Protein AF-A0A7C4WJS6-F1 (afdb_monomer_lite)

Structure (mmCIF, N/CA/C/O backbone):
data_AF-A0A7C4WJS6-F1
#
_entry.id   AF-A0A7C4WJS6-F1
#
loop_
_atom_site.group_PDB
_atom_site.id
_atom_site.type_symbol
_atom_site.label_atom_id
_atom_site.label_alt_id
_atom_site.label_comp_id
_atom_site.label_asym_id
_atom_site.label_entity_id
_atom_site.label_seq_id
_atom_site.pdbx_PDB_ins_code
_atom_site.Cartn_x
_atom_site.Cartn_y
_atom_site.Cartn_z
_atom_site.occupancy
_atom_site.B_iso_or_equiv
_atom_site.auth_seq_id
_atom_site.auth_comp_id
_atom_site.auth_asym_id
_atom_site.auth_atom_id
_atom_site.pdbx_PDB_model_num
ATOM 1 N N . VAL A 1 1 ? -18.032 1.430 20.547 1.00 87.44 1 VAL A N 1
ATOM 2 C CA . VAL A 1 1 ? -16.840 1.413 19.669 1.00 87.44 1 VAL A CA 1
ATOM 3 C C . VAL A 1 1 ? -17.059 0.583 18.407 1.00 87.44 1 VAL A C 1
ATOM 5 O O . VAL A 1 1 ? -17.457 1.187 17.430 1.00 87.44 1 VAL A O 1
ATOM 8 N N . ALA A 1 2 ? -16.907 -0.753 18.384 1.00 88.06 2 ALA A N 1
ATOM 9 C CA . ALA A 1 2 ? -16.969 -1.526 17.122 1.00 88.06 2 ALA A CA 1
ATOM 10 C C . ALA A 1 2 ? -18.239 -1.273 16.280 1.00 88.06 2 ALA A C 1
ATOM 12 O O . ALA A 1 2 ? -18.146 -0.997 15.092 1.00 88.06 2 ALA A O 1
ATOM 13 N N . ARG A 1 3 ? -19.414 -1.249 16.923 1.00 88.75 3 ARG A N 1
ATOM 14 C CA . ARG A 1 3 ? -20.699 -0.930 16.273 1.00 88.75 3 ARG A CA 1
ATOM 15 C C . ARG A 1 3 ? -20.796 0.503 15.735 1.00 88.75 3 ARG A C 1
ATOM 17 O O . ARG A 1 3 ? -21.490 0.743 14.764 1.00 88.75 3 ARG A O 1
ATOM 24 N N . GLU A 1 4 ? -20.157 1.455 16.402 1.00 85.88 4 GLU A N 1
ATOM 25 C CA . GLU A 1 4 ? -20.188 2.876 16.030 1.00 85.88 4 GLU A CA 1
ATOM 26 C C . GLU A 1 4 ? -19.272 3.165 14.837 1.00 85.88 4 GLU A C 1
ATOM 28 O O . GLU A 1 4 ? -19.558 4.038 14.028 1.00 85.88 4 GLU A O 1
ATOM 33 N N . LEU A 1 5 ? -18.192 2.391 14.722 1.00 87.25 5 LEU A N 1
ATOM 34 C CA . LEU A 1 5 ? -17.216 2.474 13.641 1.00 87.25 5 LEU A CA 1
ATOM 35 C C . LEU A 1 5 ? -17.515 1.515 12.479 1.00 87.25 5 LEU A C 1
ATOM 37 O O . LEU A 1 5 ? -16.690 1.413 11.578 1.00 87.25 5 LEU A O 1
ATOM 41 N N . ASP A 1 6 ? -18.661 0.824 12.506 1.00 88.81 6 ASP A N 1
ATOM 42 C CA . ASP A 1 6 ? -19.084 -0.134 11.471 1.00 88.81 6 ASP A CA 1
ATOM 43 C C . ASP A 1 6 ? -18.027 -1.228 11.202 1.00 88.81 6 ASP A C 1
ATOM 45 O O . ASP A 1 6 ? -17.708 -1.554 10.064 1.00 88.81 6 ASP A O 1
ATOM 49 N N . ILE A 1 7 ? -17.421 -1.763 12.271 1.00 90.94 7 ILE A N 1
ATOM 50 C CA . ILE A 1 7 ? -16.401 -2.817 12.179 1.00 90.94 7 ILE A CA 1
ATOM 51 C C . ILE A 1 7 ? -17.085 -4.185 12.094 1.00 90.94 7 ILE A C 1
ATOM 53 O O . ILE A 1 7 ? -17.760 -4.590 13.044 1.00 90.94 7 ILE A O 1
ATOM 57 N N . ASP A 1 8 ? -16.841 -4.915 11.000 1.00 88.12 8 ASP A N 1
ATOM 58 C CA . ASP A 1 8 ? -17.459 -6.220 10.717 1.00 88.12 8 ASP A CA 1
ATOM 59 C C . ASP A 1 8 ? -17.150 -7.282 11.782 1.00 88.12 8 ASP A C 1
ATOM 61 O O . ASP A 1 8 ? -18.037 -7.993 12.249 1.00 88.12 8 ASP A O 1
ATOM 65 N N . ASN A 1 9 ? -15.878 -7.391 12.179 1.00 88.56 9 ASN A N 1
ATOM 66 C CA . ASN A 1 9 ? -15.390 -8.418 13.096 1.00 88.56 9 ASN A CA 1
ATOM 67 C C . ASN A 1 9 ? -14.512 -7.795 14.182 1.00 88.56 9 ASN A C 1
ATOM 69 O O . ASN A 1 9 ? -13.607 -7.015 13.887 1.00 88.56 9 ASN A O 1
ATOM 73 N N . TYR A 1 10 ? -14.741 -8.168 15.442 1.00 92.81 10 TYR A N 1
ATOM 74 C CA . TYR A 1 10 ? -13.916 -7.725 16.563 1.00 92.81 10 TYR A CA 1
ATOM 75 C C . TYR A 1 10 ? -13.630 -8.869 17.535 1.00 92.81 10 TYR A C 1
ATOM 77 O O . TYR A 1 10 ? -14.469 -9.735 17.774 1.00 92.81 10 TYR A O 1
ATOM 85 N N . PHE A 1 11 ? -12.451 -8.821 18.150 1.00 90.25 11 PHE A N 1
ATOM 86 C CA . PHE A 1 11 ? -12.050 -9.705 19.239 1.00 90.25 11 PHE A CA 1
ATOM 87 C C . PHE A 1 11 ? -11.832 -8.849 20.488 1.00 90.25 11 PHE A C 1
ATOM 89 O O . PHE A 1 11 ? -11.222 -7.783 20.415 1.00 90.25 11 PHE A O 1
ATOM 96 N N . ALA A 1 12 ? -12.357 -9.279 21.634 1.00 91.00 12 ALA A N 1
ATOM 97 C CA . ALA A 1 12 ? -12.275 -8.533 22.889 1.00 91.00 12 ALA A CA 1
ATOM 98 C C . ALA A 1 12 ? -11.647 -9.387 23.994 1.00 91.00 12 ALA A C 1
ATOM 100 O O . ALA A 1 12 ? -11.770 -10.609 23.979 1.00 91.00 12 ALA A O 1
ATOM 101 N N . ARG A 1 13 ? -11.014 -8.725 24.974 1.00 87.50 13 ARG A N 1
ATOM 102 C CA . ARG A 1 13 ? -10.334 -9.362 26.123 1.00 87.50 13 ARG A CA 1
ATOM 103 C C . ARG A 1 13 ? -9.235 -10.357 25.721 1.00 87.50 13 ARG A C 1
ATOM 105 O O . ARG A 1 13 ? -9.017 -11.353 26.401 1.00 87.50 13 ARG A O 1
ATOM 112 N N . THR A 1 14 ? -8.542 -10.077 24.622 1.00 89.50 14 THR A N 1
ATOM 113 C CA . THR A 1 14 ? -7.436 -10.902 24.126 1.00 89.50 14 THR A CA 1
ATOM 114 C C . THR A 1 14 ? -6.126 -10.557 24.828 1.00 89.50 14 THR A C 1
ATOM 116 O O . THR A 1 14 ? -5.785 -9.379 24.956 1.00 89.50 14 THR A O 1
ATOM 119 N N . LEU A 1 15 ? -5.360 -11.577 25.198 1.00 87.50 15 LEU A N 1
ATOM 120 C CA . LEU A 1 15 ? -3.974 -11.452 25.654 1.00 87.50 15 LEU A CA 1
ATOM 121 C C . LEU A 1 15 ? -3.044 -11.062 24.485 1.00 87.50 15 LEU A C 1
ATOM 123 O O . LEU A 1 15 ? -3.366 -11.368 23.333 1.00 87.50 15 LEU A O 1
ATOM 127 N N . PRO A 1 16 ? -1.867 -10.456 24.738 1.00 82.06 16 PRO A N 1
ATOM 128 C CA . PRO A 1 16 ? -0.905 -10.121 23.681 1.00 82.06 16 PRO A CA 1
ATOM 129 C C . PRO A 1 16 ? -0.527 -11.310 22.781 1.00 82.06 16 PRO A C 1
ATOM 131 O O . PRO A 1 16 ? -0.516 -11.184 21.559 1.00 82.06 16 PRO A O 1
ATOM 134 N N . SER A 1 17 ? -0.311 -12.495 23.364 1.00 82.75 17 SER A N 1
ATOM 135 C CA . SER A 1 17 ? -0.014 -13.730 22.620 1.00 82.75 17 SER A CA 1
ATOM 136 C C . SER A 1 17 ? -1.158 -14.168 21.699 1.00 82.75 17 SER A C 1
ATOM 138 O O . SER A 1 17 ? -0.919 -14.669 20.603 1.00 82.75 17 SER A O 1
ATOM 140 N N . GLN A 1 18 ? -2.406 -13.932 22.109 1.00 90.50 18 GLN A N 1
ATOM 141 C CA . GLN A 1 18 ? -3.586 -14.265 21.312 1.00 90.50 18 GLN A CA 1
ATOM 142 C C . GLN A 1 18 ? -3.752 -13.325 20.113 1.00 90.50 18 GLN A C 1
ATOM 144 O O . GLN A 1 18 ? -4.250 -13.760 19.079 1.00 90.50 18 GLN A O 1
ATOM 149 N N . LYS A 1 19 ? -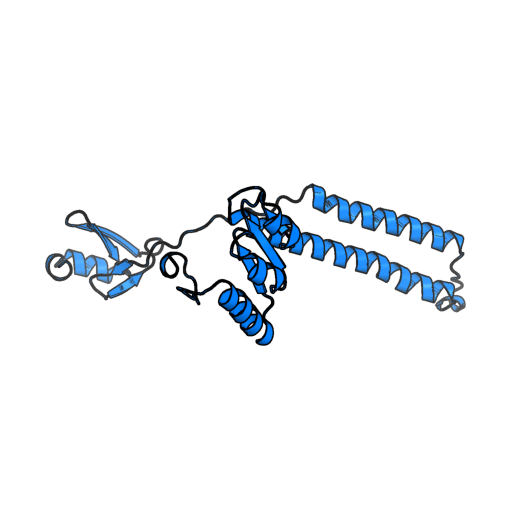3.306 -12.063 20.208 1.00 92.06 19 LYS A N 1
ATOM 150 C CA . LYS A 1 19 ? -3.353 -11.119 19.076 1.00 92.06 19 LYS A CA 1
ATOM 151 C C . LYS A 1 19 ? -2.520 -11.619 17.893 1.00 92.06 19 LYS A C 1
ATOM 153 O O . LYS A 1 19 ? -2.995 -11.598 16.761 1.00 92.06 19 LYS A O 1
ATOM 158 N N . ALA A 1 20 ? -1.310 -12.114 18.158 1.00 92.06 20 ALA A N 1
ATOM 159 C CA . ALA A 1 20 ? -0.452 -12.694 17.126 1.00 92.06 20 ALA A CA 1
ATOM 160 C C . ALA A 1 20 ? -1.086 -13.943 16.488 1.00 92.06 20 ALA A C 1
ATOM 162 O O . ALA A 1 20 ? -1.052 -14.096 15.269 1.00 92.06 20 ALA A O 1
ATOM 163 N N . GLU A 1 21 ? -1.723 -14.802 17.287 1.00 94.00 21 GLU A N 1
ATOM 164 C CA . GLU A 1 21 ? -2.390 -16.001 16.771 1.00 94.00 21 GLU A CA 1
ATOM 165 C C . GLU A 1 21 ? -3.592 -15.664 15.875 1.00 94.00 21 GLU A C 1
ATOM 167 O O . GLU A 1 21 ? -3.737 -16.234 14.797 1.00 94.00 21 GLU A O 1
ATOM 172 N N . ILE A 1 22 ? -4.399 -14.664 16.248 1.00 93.19 22 ILE A N 1
ATOM 173 C CA . ILE A 1 22 ? -5.490 -14.157 15.397 1.00 93.19 22 ILE A CA 1
ATOM 174 C C . ILE A 1 22 ? -4.944 -13.706 14.038 1.00 93.19 22 ILE A C 1
ATOM 176 O O . ILE A 1 22 ? -5.509 -14.046 12.999 1.00 93.19 22 ILE A O 1
ATOM 180 N N . ILE A 1 23 ? -3.820 -12.985 14.025 1.00 94.69 23 ILE A N 1
ATOM 181 C CA . ILE A 1 23 ? -3.178 -12.550 12.780 1.00 94.69 23 ILE A CA 1
ATOM 182 C C . ILE A 1 23 ? -2.726 -13.755 11.949 1.00 94.69 23 ILE A C 1
ATOM 184 O O . ILE A 1 23 ? -2.969 -13.768 10.744 1.00 94.69 23 ILE A O 1
ATOM 188 N N . ARG A 1 24 ? -2.133 -14.791 12.559 1.00 94.56 24 ARG A N 1
ATOM 189 C CA . ARG A 1 24 ? -1.750 -16.019 11.835 1.00 94.56 24 ARG A CA 1
ATOM 190 C C . ARG A 1 24 ? -2.944 -16.702 11.190 1.00 94.56 24 ARG A C 1
ATOM 192 O O . ARG A 1 24 ? -2.855 -17.074 10.025 1.00 94.56 24 ARG A O 1
ATOM 199 N N . VAL A 1 25 ? -4.060 -16.824 11.905 1.00 94.31 25 VAL A N 1
ATOM 200 C CA . VAL A 1 25 ? -5.292 -17.422 11.370 1.00 94.31 25 VAL A CA 1
ATOM 201 C C . VAL A 1 25 ? -5.841 -16.596 10.201 1.00 94.31 25 VAL A C 1
ATOM 203 O O . VAL A 1 25 ? -6.187 -17.151 9.154 1.00 94.31 25 VAL A O 1
ATOM 206 N N . LEU A 1 26 ? -5.866 -15.264 10.332 1.00 94.12 26 LEU A N 1
ATOM 207 C CA . LEU A 1 26 ? -6.313 -14.369 9.260 1.00 94.12 26 LEU A CA 1
ATOM 208 C C . LEU A 1 26 ? -5.422 -14.477 8.015 1.00 94.12 26 LEU A C 1
ATOM 210 O O . LEU A 1 26 ? -5.949 -14.569 6.904 1.00 94.12 26 LEU A O 1
ATOM 214 N N . ARG A 1 27 ? -4.096 -14.533 8.195 1.00 94.94 27 ARG A N 1
ATOM 215 C CA . ARG A 1 27 ? -3.121 -14.738 7.109 1.00 94.94 27 ARG A CA 1
ATOM 216 C C . ARG A 1 27 ? -3.249 -16.123 6.474 1.00 94.94 27 ARG A C 1
ATOM 218 O O . ARG A 1 27 ? -3.245 -16.238 5.252 1.00 94.94 27 ARG A O 1
ATOM 225 N N . GLY A 1 28 ? -3.425 -17.165 7.288 1.00 94.44 28 GLY A N 1
ATOM 226 C CA . GLY A 1 28 ? -3.627 -18.548 6.840 1.00 94.44 28 GLY A CA 1
ATOM 227 C C . GLY A 1 28 ? -4.892 -18.735 6.001 1.00 94.44 28 GLY A C 1
ATOM 228 O O . GLY A 1 28 ? -4.944 -19.614 5.147 1.00 94.44 28 GLY A O 1
ATOM 229 N N . SER A 1 29 ? -5.873 -17.847 6.168 1.00 93.56 29 SER A N 1
ATOM 230 C CA . SER A 1 29 ? -7.086 -17.789 5.342 1.00 93.56 29 SER A CA 1
ATOM 231 C C . SER A 1 29 ? -6.878 -17.077 3.992 1.00 93.56 29 SER A C 1
ATOM 233 O O . SER A 1 29 ? -7.845 -16.788 3.293 1.00 93.56 29 SER A O 1
ATOM 235 N N . GLY A 1 30 ? -5.631 -16.758 3.622 1.00 93.56 30 GLY A N 1
ATOM 236 C CA . GLY A 1 30 ? -5.271 -16.105 2.359 1.00 93.56 30 GLY A CA 1
ATOM 237 C C . GLY A 1 30 ? -5.336 -14.575 2.380 1.00 93.56 30 GLY A C 1
ATOM 238 O O . GLY A 1 30 ? -5.072 -13.941 1.357 1.00 93.56 30 GLY A O 1
ATOM 239 N N . ASN A 1 31 ? -5.658 -13.958 3.521 1.00 93.62 31 ASN A N 1
ATOM 240 C CA . ASN A 1 31 ? -5.709 -12.502 3.629 1.00 93.62 31 ASN A CA 1
ATOM 241 C C . ASN A 1 31 ? -4.305 -11.902 3.758 1.00 93.62 31 ASN A C 1
ATOM 243 O O . ASN A 1 31 ? -3.427 -12.468 4.407 1.00 93.62 31 ASN A O 1
ATOM 247 N N . LYS A 1 32 ? -4.121 -10.702 3.200 1.00 94.56 32 LYS A N 1
ATOM 248 C CA . LYS A 1 32 ? -2.992 -9.830 3.541 1.00 94.56 32 LYS A CA 1
ATOM 249 C C . LYS A 1 32 ? -3.385 -8.962 4.725 1.00 94.56 32 LYS A C 1
ATOM 251 O O . LYS A 1 32 ? -4.354 -8.210 4.635 1.00 94.56 32 LYS A O 1
ATOM 256 N N . VAL A 1 33 ? -2.659 -9.089 5.830 1.00 96.38 33 VAL A N 1
ATOM 257 C CA . VAL A 1 33 ? -3.039 -8.495 7.114 1.00 96.38 33 VAL A CA 1
ATOM 258 C C . VAL A 1 33 ? -2.077 -7.374 7.476 1.00 96.38 33 VAL A C 1
ATOM 260 O O . VAL A 1 33 ? -0.882 -7.606 7.645 1.00 96.38 33 VAL A O 1
ATOM 263 N N . ALA A 1 34 ? -2.617 -6.168 7.640 1.00 95.62 34 ALA A N 1
ATOM 264 C CA . ALA A 1 34 ? -1.915 -5.058 8.269 1.00 95.62 34 ALA A CA 1
ATOM 265 C C . ALA A 1 34 ? -2.368 -4.934 9.731 1.00 95.62 34 ALA A C 1
ATOM 267 O O . ALA A 1 34 ? -3.572 -4.902 9.996 1.00 95.62 34 ALA A O 1
ATOM 268 N N . MET A 1 35 ? -1.419 -4.863 10.664 1.00 94.88 35 MET A N 1
ATOM 269 C CA . MET A 1 35 ? -1.690 -4.643 12.088 1.00 94.88 35 MET A CA 1
ATOM 270 C C . MET A 1 35 ? -1.322 -3.212 12.455 1.00 94.88 35 MET A C 1
ATOM 272 O O . MET A 1 35 ? -0.247 -2.742 12.097 1.00 94.88 35 MET A O 1
ATOM 276 N N . VAL A 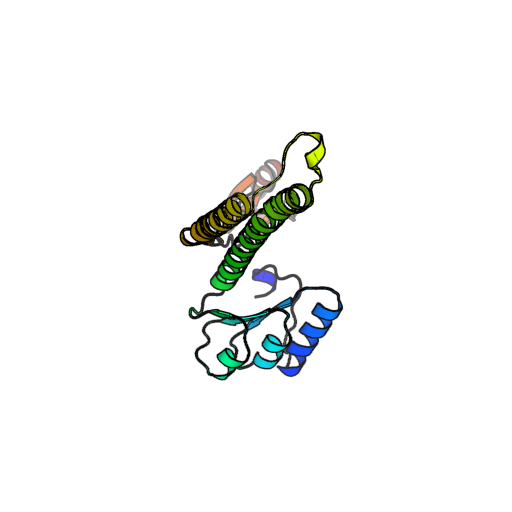1 36 ? -2.201 -2.536 13.190 1.00 93.81 36 VAL A N 1
ATOM 277 C CA . VAL A 1 36 ? -1.971 -1.178 13.686 1.00 93.81 36 VAL A CA 1
ATOM 278 C C . VAL A 1 36 ? -2.025 -1.202 15.209 1.00 93.81 36 VAL A C 1
ATOM 280 O O . VAL A 1 36 ? -3.014 -1.676 15.766 1.00 93.81 36 VAL A O 1
ATOM 283 N N . GLY A 1 37 ? -0.985 -0.708 15.879 1.00 91.44 37 GLY A N 1
ATOM 284 C CA . GLY A 1 37 ? -0.882 -0.749 17.341 1.00 91.44 37 GLY A CA 1
ATOM 285 C C . GLY A 1 37 ? 0.011 0.344 17.923 1.00 91.44 37 GLY A C 1
ATOM 286 O O . GLY A 1 37 ? 0.561 1.167 17.195 1.00 91.44 37 GLY A O 1
ATOM 287 N N . ASP A 1 38 ? 0.157 0.349 19.246 1.00 84.88 38 ASP A N 1
ATOM 288 C CA . ASP A 1 38 ? 1.013 1.304 19.974 1.00 84.88 38 ASP A CA 1
ATOM 289 C C . ASP A 1 38 ? 2.505 0.916 19.969 1.00 84.88 38 ASP A C 1
ATOM 291 O O . ASP A 1 38 ? 3.370 1.722 20.307 1.00 84.88 38 ASP A O 1
ATOM 295 N N . GLY A 1 39 ? 2.812 -0.324 19.573 1.00 78.19 39 GLY A N 1
ATOM 296 C CA . GLY A 1 39 ? 4.170 -0.858 19.486 1.00 78.19 39 GLY A CA 1
ATOM 297 C C . GLY A 1 39 ? 4.793 -1.307 20.808 1.00 78.19 39 GLY A C 1
ATOM 298 O O . GLY A 1 39 ? 5.880 -1.872 20.785 1.00 78.19 39 GLY A O 1
ATOM 299 N N . VAL A 1 40 ? 4.111 -1.134 21.945 1.00 78.50 40 VAL A N 1
ATOM 300 C CA . VAL A 1 40 ? 4.590 -1.612 23.256 1.00 78.50 40 VAL A CA 1
ATOM 301 C C . VAL A 1 40 ? 3.928 -2.940 23.600 1.00 78.50 40 VAL A C 1
ATOM 303 O O . VAL A 1 40 ? 4.602 -3.945 23.810 1.00 78.50 40 VAL A O 1
ATOM 306 N N . ASN A 1 41 ? 2.594 -2.968 23.607 1.00 80.81 41 ASN A N 1
ATOM 307 C CA . ASN A 1 41 ? 1.824 -4.165 23.967 1.00 80.81 41 ASN A CA 1
ATOM 308 C C . ASN A 1 41 ? 1.519 -5.048 22.752 1.00 80.81 41 ASN A C 1
ATOM 310 O O . ASN A 1 41 ? 1.168 -6.222 22.890 1.00 80.81 41 ASN A O 1
ATOM 314 N N . ASP A 1 42 ? 1.641 -4.462 21.562 1.00 89.44 42 ASP A N 1
ATOM 315 C CA . ASP A 1 42 ? 1.266 -5.071 20.291 1.00 89.44 42 ASP A CA 1
ATOM 316 C C . ASP A 1 42 ? 2.466 -5.580 19.489 1.00 89.44 42 ASP A C 1
ATOM 318 O O . ASP A 1 42 ? 2.276 -6.082 18.386 1.00 89.44 42 ASP A O 1
ATOM 322 N N . ALA A 1 43 ? 3.684 -5.508 20.033 1.00 89.00 43 ALA A N 1
ATOM 323 C CA . ALA A 1 43 ? 4.915 -5.902 19.348 1.00 89.00 43 ALA A CA 1
ATOM 324 C C . ALA A 1 43 ? 4.837 -7.313 18.708 1.00 89.00 43 ALA A C 1
ATOM 326 O O . ALA A 1 43 ? 4.997 -7.415 17.490 1.00 89.00 43 ALA A O 1
ATOM 327 N N . PRO A 1 44 ? 4.460 -8.398 19.423 1.00 89.88 44 PRO A N 1
ATOM 328 C CA . PRO A 1 44 ? 4.334 -9.717 18.792 1.00 89.88 44 PRO A CA 1
ATOM 329 C C . PRO A 1 44 ? 3.313 -9.757 17.646 1.00 89.88 44 PRO A C 1
ATOM 331 O O . PRO A 1 44 ? 3.486 -10.493 16.676 1.00 89.88 44 PRO A O 1
ATOM 334 N N . ALA A 1 45 ? 2.238 -8.973 17.751 1.00 93.12 45 ALA A N 1
ATOM 335 C CA . ALA A 1 45 ? 1.203 -8.888 16.731 1.00 93.12 45 ALA A CA 1
ATOM 336 C C . ALA A 1 45 ? 1.686 -8.095 15.503 1.00 93.12 45 ALA A C 1
ATOM 338 O O . ALA A 1 45 ? 1.458 -8.529 14.377 1.00 93.12 45 ALA A O 1
ATOM 339 N N . LEU A 1 46 ? 2.404 -6.987 15.715 1.00 93.44 46 LEU A N 1
ATOM 340 C CA . LEU A 1 46 ? 3.015 -6.176 14.660 1.00 93.44 46 LEU A CA 1
ATOM 341 C C . LEU A 1 46 ? 4.010 -6.994 13.833 1.00 93.44 46 LEU A C 1
ATOM 343 O O . LEU A 1 46 ? 3.869 -7.035 12.617 1.00 93.44 46 LEU A O 1
ATOM 347 N N . ALA A 1 47 ? 4.911 -7.733 14.487 1.00 91.69 47 ALA A N 1
ATOM 348 C CA . ALA A 1 47 ? 5.888 -8.592 13.809 1.00 91.69 47 ALA A CA 1
ATOM 349 C C . ALA A 1 47 ? 5.258 -9.769 13.045 1.00 91.69 47 ALA A C 1
ATOM 351 O O . ALA A 1 47 ? 5.851 -10.315 12.119 1.00 91.69 47 ALA A O 1
ATOM 352 N N . THR A 1 48 ? 4.069 -10.216 13.461 1.00 93.75 48 THR A N 1
ATOM 353 C CA . THR A 1 48 ? 3.391 -11.364 12.838 1.00 93.75 48 THR A CA 1
ATOM 354 C C . THR A 1 48 ? 2.570 -10.962 11.608 1.00 93.75 48 THR A C 1
ATOM 356 O O . THR A 1 48 ? 2.234 -11.819 10.780 1.00 93.75 48 THR A O 1
ATOM 359 N N . ALA A 1 49 ? 2.216 -9.682 11.482 1.00 95.88 49 ALA A N 1
ATOM 360 C CA . ALA A 1 49 ? 1.457 -9.156 10.354 1.00 95.88 49 ALA A CA 1
ATOM 361 C C . ALA A 1 49 ? 2.262 -9.209 9.043 1.00 95.88 49 ALA A C 1
ATOM 363 O O . ALA A 1 49 ? 3.471 -9.413 9.048 1.00 95.88 49 ALA A O 1
ATOM 364 N N . ASP A 1 50 ? 1.591 -9.049 7.897 1.00 96.06 50 ASP A N 1
ATOM 365 C CA . ASP A 1 50 ? 2.306 -8.812 6.634 1.00 96.06 50 ASP A CA 1
ATOM 366 C C . ASP A 1 50 ? 2.889 -7.392 6.587 1.00 96.06 50 ASP A C 1
ATOM 368 O O . ASP A 1 50 ? 3.874 -7.167 5.890 1.00 96.06 50 ASP A O 1
ATOM 372 N N . VAL A 1 51 ? 2.251 -6.449 7.292 1.00 96.00 51 VAL A N 1
ATOM 373 C CA . VAL A 1 51 ? 2.757 -5.093 7.542 1.00 96.00 51 VAL A CA 1
ATOM 374 C C . VAL A 1 51 ? 2.349 -4.657 8.954 1.00 96.00 51 VAL A C 1
ATOM 376 O O . VAL A 1 51 ? 1.155 -4.537 9.248 1.00 96.00 51 VAL A O 1
ATOM 379 N N . GLY A 1 52 ? 3.323 -4.401 9.822 1.00 94.75 52 GLY A N 1
ATOM 380 C CA . GLY A 1 52 ? 3.137 -3.818 11.149 1.00 94.75 52 GLY A CA 1
ATOM 381 C C . GLY A 1 52 ? 3.257 -2.292 11.123 1.00 94.75 52 GLY A C 1
ATOM 382 O O . GLY A 1 52 ? 4.255 -1.747 10.658 1.00 94.75 52 GLY A O 1
ATOM 383 N N . ILE A 1 53 ? 2.251 -1.584 11.640 1.00 94.19 53 ILE A N 1
ATOM 384 C CA . ILE A 1 53 ? 2.206 -0.119 11.690 1.00 94.19 53 ILE A CA 1
ATOM 385 C C . ILE A 1 53 ? 2.055 0.344 13.142 1.00 94.19 53 ILE A C 1
ATOM 387 O O . ILE A 1 53 ? 1.032 0.098 13.781 1.00 94.19 53 ILE A O 1
ATOM 391 N N . ALA A 1 54 ? 3.047 1.058 13.662 1.00 92.75 54 ALA A N 1
ATOM 392 C CA . ALA A 1 54 ? 2.983 1.659 14.989 1.00 92.75 54 ALA A CA 1
ATOM 393 C C . ALA A 1 54 ? 2.461 3.107 14.915 1.00 92.75 54 ALA A C 1
ATOM 395 O O . ALA A 1 54 ? 2.901 3.876 14.059 1.00 92.75 54 ALA A O 1
ATOM 396 N N . ILE A 1 55 ? 1.536 3.498 15.801 1.00 89.81 55 ILE A N 1
ATOM 397 C CA . ILE A 1 55 ? 0.988 4.866 15.895 1.00 89.81 55 ILE A CA 1
ATOM 398 C C . ILE A 1 55 ? 1.491 5.569 17.148 1.00 89.81 55 ILE A C 1
ATOM 400 O O . ILE A 1 55 ? 1.392 5.028 18.245 1.00 89.81 55 ILE A O 1
ATOM 404 N N . GLY A 1 56 ? 1.952 6.816 16.991 1.00 82.00 56 GLY A N 1
ATOM 405 C CA . GLY A 1 56 ? 2.374 7.656 18.113 1.00 82.00 56 GLY A CA 1
ATOM 406 C C . GLY A 1 56 ? 3.534 7.046 18.900 1.00 82.00 56 GLY A C 1
ATOM 407 O O . GLY A 1 56 ? 3.709 7.354 20.077 1.00 82.00 56 GLY A O 1
ATOM 408 N N . ALA A 1 57 ? 4.288 6.151 18.263 1.00 69.81 57 ALA A N 1
ATOM 409 C CA . ALA A 1 57 ? 5.311 5.361 18.909 1.00 69.81 57 ALA A CA 1
ATOM 410 C C . ALA A 1 57 ? 6.642 6.121 18.943 1.00 69.81 57 ALA A C 1
ATOM 412 O O . ALA A 1 57 ? 7.177 6.515 17.908 1.00 69.81 57 ALA A O 1
ATOM 413 N N . GLY A 1 58 ? 7.159 6.315 20.156 1.00 65.25 58 GLY A N 1
ATOM 414 C CA . GLY A 1 58 ? 8.497 6.847 20.438 1.00 65.25 58 GLY A CA 1
ATOM 415 C C . GLY A 1 58 ? 9.303 5.940 21.369 1.00 65.25 58 GLY A C 1
ATOM 416 O O . GLY A 1 58 ? 10.267 6.393 21.974 1.00 65.25 58 GLY A O 1
ATOM 417 N N . THR A 1 59 ? 8.867 4.690 21.543 1.00 69.94 59 THR A N 1
ATOM 418 C CA . THR A 1 59 ? 9.539 3.679 22.363 1.00 69.94 59 THR A CA 1
ATOM 419 C C . THR A 1 59 ? 10.404 2.782 21.483 1.00 69.94 59 THR A C 1
ATOM 421 O O . THR A 1 59 ? 10.006 2.425 20.373 1.00 69.94 59 THR A O 1
ATOM 424 N N . ASP A 1 60 ? 11.570 2.378 21.990 1.00 75.81 60 ASP A N 1
ATOM 425 C CA . ASP A 1 60 ? 12.548 1.582 21.230 1.00 75.81 60 ASP A CA 1
ATOM 426 C C . ASP A 1 60 ? 11.960 0.254 20.720 1.00 75.81 60 ASP A C 1
ATOM 428 O O . ASP A 1 60 ? 12.215 -0.158 19.592 1.00 75.81 60 ASP A O 1
ATOM 432 N N . ILE A 1 61 ? 11.074 -0.361 21.511 1.00 77.25 61 ILE A N 1
ATOM 433 C CA . ILE A 1 61 ? 10.409 -1.632 21.178 1.00 77.25 61 ILE A CA 1
ATOM 434 C C . ILE A 1 61 ? 9.557 -1.503 19.907 1.00 77.25 61 ILE A C 1
ATOM 436 O O . ILE A 1 61 ? 9.570 -2.382 19.045 1.00 77.25 61 ILE A O 1
ATOM 440 N N . ALA A 1 62 ? 8.822 -0.400 19.765 1.00 75.62 62 ALA A N 1
ATOM 441 C CA . ALA A 1 62 ? 7.979 -0.171 18.600 1.00 75.62 62 ALA A CA 1
ATOM 442 C C . ALA A 1 62 ? 8.811 0.052 17.331 1.00 75.62 62 ALA A C 1
ATOM 444 O O . ALA A 1 62 ? 8.411 -0.384 16.253 1.00 75.62 62 ALA A O 1
ATOM 445 N N . ILE A 1 63 ? 9.965 0.712 17.479 1.00 81.56 63 ILE A N 1
ATOM 446 C CA . ILE A 1 63 ? 10.901 0.987 16.386 1.00 81.56 63 ILE A CA 1
ATOM 447 C C . ILE A 1 63 ? 11.529 -0.301 15.861 1.00 81.56 63 ILE A C 1
ATOM 449 O O . ILE A 1 63 ? 11.695 -0.452 14.655 1.00 81.56 63 ILE A O 1
ATOM 453 N N . GLU A 1 64 ? 11.849 -1.234 16.754 1.00 83.38 64 GLU A N 1
ATOM 454 C CA . GLU A 1 64 ? 12.444 -2.514 16.373 1.00 83.38 64 GLU A CA 1
ATOM 455 C C . GLU A 1 64 ? 11.423 -3.475 15.745 1.00 83.38 64 GLU A C 1
ATOM 457 O O . GLU A 1 64 ? 11.784 -4.319 14.928 1.00 83.38 64 GLU A O 1
ATOM 462 N N . THR A 1 65 ? 10.142 -3.347 16.108 1.00 85.19 65 THR A N 1
ATOM 463 C CA . THR A 1 65 ? 9.138 -4.369 15.781 1.00 85.19 65 THR A CA 1
ATOM 464 C C . THR A 1 65 ? 8.198 -4.007 14.625 1.00 85.19 65 THR A C 1
ATOM 466 O O . THR A 1 65 ? 7.634 -4.905 14.002 1.00 85.19 65 THR A O 1
ATOM 469 N N . ALA A 1 66 ? 7.968 -2.722 14.343 1.00 90.31 66 ALA A N 1
ATOM 470 C CA . ALA A 1 66 ? 7.042 -2.290 13.292 1.00 90.31 66 ALA A CA 1
ATOM 471 C C . ALA A 1 66 ? 7.763 -1.943 11.980 1.00 90.31 66 ALA A C 1
ATOM 473 O O . ALA A 1 66 ? 8.812 -1.307 11.988 1.00 90.31 66 ALA A O 1
ATOM 474 N N . ASP A 1 67 ? 7.143 -2.264 10.840 1.00 92.75 67 ASP A N 1
ATOM 475 C CA . ASP A 1 67 ? 7.653 -1.893 9.512 1.00 92.75 67 ASP A CA 1
ATOM 476 C C . ASP A 1 67 ? 7.482 -0.395 9.219 1.00 92.75 67 ASP A C 1
ATOM 478 O O . ASP A 1 67 ? 8.242 0.202 8.453 1.00 92.75 67 ASP A O 1
ATOM 482 N N . ILE A 1 68 ? 6.434 0.219 9.782 1.00 92.62 68 ILE A N 1
ATOM 483 C CA . ILE A 1 68 ? 6.077 1.622 9.555 1.00 92.62 68 ILE A CA 1
ATOM 484 C C . ILE A 1 68 ? 5.752 2.291 10.884 1.00 92.62 68 ILE A C 1
ATOM 486 O O . ILE A 1 68 ? 4.924 1.808 11.654 1.00 92.62 68 ILE A O 1
ATOM 490 N N . ILE A 1 69 ? 6.342 3.463 11.113 1.00 91.50 69 ILE A N 1
ATOM 491 C CA . ILE A 1 69 ? 6.151 4.238 12.338 1.00 91.50 69 ILE A CA 1
ATOM 492 C C . ILE A 1 69 ? 5.495 5.567 11.994 1.00 91.50 69 ILE A C 1
ATOM 494 O O . ILE A 1 69 ? 6.051 6.407 11.283 1.00 91.50 69 ILE A O 1
ATOM 498 N N . LEU A 1 70 ? 4.291 5.766 12.518 1.00 90.56 70 LEU A N 1
ATOM 499 C CA . LEU A 1 70 ? 3.567 7.020 12.419 1.00 90.56 70 LEU A CA 1
ATOM 500 C C . LEU A 1 70 ? 3.922 7.896 13.615 1.00 90.56 70 LEU A C 1
ATOM 502 O O . LEU A 1 70 ? 3.491 7.652 14.738 1.00 90.56 70 LEU A O 1
ATOM 506 N N . VAL A 1 71 ? 4.691 8.951 13.343 1.00 87.69 71 VAL A N 1
ATOM 507 C CA . VAL A 1 71 ? 5.151 9.914 14.358 1.00 87.69 71 VAL A CA 1
ATOM 508 C C . VAL A 1 71 ? 3.975 10.613 15.047 1.00 87.69 71 VAL A C 1
ATOM 510 O O . VAL A 1 71 ? 4.023 10.911 16.237 1.00 87.69 71 VAL A O 1
ATOM 513 N N . ARG A 1 72 ? 2.895 10.884 14.305 1.00 85.12 72 ARG A N 1
ATOM 514 C CA . ARG A 1 72 ? 1.681 11.487 14.862 1.00 85.12 72 ARG A CA 1
ATOM 515 C C . ARG A 1 72 ? 0.767 10.408 15.423 1.00 85.12 72 ARG A C 1
ATOM 517 O O . ARG A 1 72 ? 0.562 9.374 14.793 1.00 85.12 72 ARG A O 1
ATOM 524 N N . ASN A 1 73 ? 0.129 10.710 16.550 1.00 87.12 73 ASN A N 1
ATOM 525 C CA . ASN A 1 73 ? -0.937 9.883 17.108 1.00 87.12 73 ASN A CA 1
ATOM 526 C C . ASN A 1 73 ? -2.274 10.117 16.368 1.00 87.12 73 ASN A C 1
ATOM 528 O O . ASN A 1 73 ? -3.254 10.572 16.954 1.00 87.12 73 ASN A O 1
ATOM 532 N N . ASP A 1 74 ? -2.282 9.901 15.048 1.00 87.94 74 ASP A N 1
ATOM 533 C CA . ASP A 1 74 ? -3.448 10.094 14.180 1.00 87.94 74 ASP A CA 1
ATOM 534 C C . ASP A 1 74 ? -3.666 8.865 13.273 1.00 87.94 74 ASP A C 1
ATOM 536 O O . ASP A 1 74 ? -2.913 8.671 12.313 1.00 87.94 74 ASP A O 1
ATOM 540 N N . PRO A 1 75 ? -4.715 8.050 13.499 1.00 87.06 75 PRO A N 1
ATOM 541 C CA . PRO A 1 75 ? -4.974 6.849 12.701 1.00 87.06 75 PRO A CA 1
ATOM 542 C C . PRO A 1 75 ? -5.283 7.146 11.228 1.00 87.06 75 PRO A C 1
ATOM 544 O O . PRO A 1 75 ? -5.157 6.262 10.380 1.00 87.06 75 PRO A O 1
ATOM 547 N N . ARG A 1 76 ? -5.631 8.390 10.872 1.00 87.50 76 ARG A N 1
ATOM 548 C CA . ARG A 1 76 ? -5.833 8.790 9.468 1.00 87.50 76 ARG A CA 1
ATOM 549 C C . ARG A 1 76 ? -4.540 8.724 8.658 1.00 87.50 76 ARG A C 1
ATOM 551 O O . ARG A 1 76 ? -4.599 8.614 7.433 1.00 87.50 76 ARG A O 1
ATOM 558 N N . ASP A 1 77 ? -3.381 8.775 9.310 1.00 89.81 77 ASP A N 1
ATOM 559 C CA . ASP A 1 77 ? -2.091 8.661 8.633 1.00 89.81 77 ASP A CA 1
ATOM 560 C C . ASP A 1 77 ? -1.834 7.242 8.096 1.00 89.81 77 ASP A C 1
ATOM 562 O O . ASP A 1 77 ? -1.174 7.107 7.066 1.00 89.81 77 ASP A O 1
ATOM 566 N N . VAL A 1 78 ? -2.457 6.204 8.672 1.00 91.56 78 VAL A N 1
ATOM 567 C CA . VAL A 1 78 ? -2.417 4.829 8.130 1.00 91.56 78 VAL A CA 1
ATOM 568 C C . VAL A 1 78 ? -2.950 4.799 6.699 1.00 91.56 78 VAL A C 1
ATOM 570 O O . VAL A 1 78 ? -2.368 4.190 5.804 1.00 91.56 78 VAL A O 1
ATOM 573 N N . VAL A 1 79 ? -4.041 5.519 6.447 1.00 90.44 79 VAL A N 1
ATOM 574 C CA . VAL A 1 79 ? -4.649 5.576 5.115 1.00 90.44 79 VAL A CA 1
ATOM 575 C C . VAL A 1 79 ? -3.735 6.304 4.136 1.00 90.44 79 VAL A C 1
ATOM 577 O O . VAL A 1 79 ? -3.583 5.861 2.999 1.00 90.44 79 VAL A O 1
ATOM 580 N N . LYS A 1 80 ? -3.103 7.403 4.566 1.00 90.25 80 LYS A N 1
ATOM 581 C CA . LYS A 1 80 ? -2.155 8.146 3.723 1.00 90.25 80 LYS A CA 1
ATOM 582 C C . LYS A 1 80 ? -0.983 7.261 3.312 1.00 90.25 80 LYS A C 1
ATOM 584 O O . LYS A 1 80 ? -0.597 7.284 2.149 1.00 90.25 80 LYS A O 1
ATOM 589 N N . VAL A 1 81 ? -0.460 6.452 4.233 1.00 91.31 81 VAL A N 1
ATOM 590 C CA . VAL A 1 81 ? 0.597 5.472 3.943 1.00 91.31 81 VAL A CA 1
ATOM 591 C C . VAL A 1 81 ? 0.149 4.479 2.870 1.00 91.31 81 VAL A C 1
ATOM 593 O O . VAL A 1 81 ? 0.872 4.264 1.897 1.00 91.31 81 VAL A O 1
ATOM 596 N N . ILE A 1 82 ? -1.055 3.916 2.998 1.00 91.75 82 ILE A N 1
ATOM 597 C CA . ILE A 1 82 ? -1.602 2.976 2.007 1.00 91.75 82 ILE A CA 1
ATOM 598 C C . ILE A 1 82 ? -1.772 3.656 0.637 1.00 91.75 82 ILE A C 1
ATOM 600 O O . ILE A 1 82 ? -1.437 3.066 -0.392 1.00 91.75 82 ILE A O 1
ATOM 604 N N . ASP A 1 83 ? -2.263 4.895 0.605 1.00 91.94 83 ASP A N 1
ATOM 605 C CA . ASP A 1 83 ? -2.465 5.664 -0.628 1.00 91.94 83 ASP A CA 1
ATOM 606 C C . ASP A 1 83 ? -1.138 5.976 -1.341 1.00 91.94 83 ASP A C 1
ATOM 608 O O . ASP A 1 83 ? -0.990 5.695 -2.536 1.00 91.94 83 ASP A O 1
ATOM 612 N N . ILE A 1 84 ? -0.135 6.463 -0.599 1.00 92.12 84 ILE A N 1
ATOM 613 C CA . ILE A 1 84 ? 1.220 6.688 -1.126 1.00 92.12 84 ILE A CA 1
ATOM 614 C C . ILE A 1 84 ? 1.804 5.377 -1.645 1.00 92.12 84 ILE A C 1
ATOM 616 O O . ILE A 1 84 ? 2.316 5.350 -2.760 1.00 92.12 84 ILE A O 1
ATOM 620 N N . SER A 1 85 ? 1.703 4.287 -0.879 1.00 93.25 85 SER A N 1
ATOM 621 C CA . SER A 1 85 ? 2.238 2.976 -1.264 1.00 93.25 85 SER A CA 1
ATOM 622 C C . SER A 1 85 ? 1.685 2.511 -2.616 1.00 93.25 85 SER A C 1
ATOM 624 O O . SER A 1 85 ? 2.449 2.171 -3.524 1.00 93.25 85 SER A O 1
ATOM 626 N N . ARG A 1 86 ? 0.364 2.612 -2.820 1.00 92.75 86 ARG A N 1
ATOM 627 C CA . ARG A 1 86 ? -0.279 2.297 -4.108 1.00 92.75 86 ARG A CA 1
ATOM 628 C C . ARG A 1 86 ? 0.246 3.173 -5.242 1.00 92.75 86 ARG A C 1
ATOM 630 O O . ARG A 1 86 ? 0.485 2.682 -6.350 1.00 92.75 86 ARG A O 1
ATOM 637 N N . LYS A 1 87 ? 0.442 4.470 -4.987 1.00 93.25 87 LYS A N 1
ATOM 638 C CA . LYS A 1 87 ? 0.954 5.399 -5.999 1.00 93.25 87 LYS A CA 1
ATOM 639 C C . LYS A 1 87 ? 2.414 5.113 -6.357 1.00 93.25 87 LYS A C 1
ATOM 641 O O . LYS A 1 87 ? 2.753 5.112 -7.542 1.00 93.25 87 LYS A O 1
ATOM 646 N N . THR A 1 88 ? 3.244 4.811 -5.364 1.00 94.25 88 THR A N 1
ATOM 647 C CA . THR A 1 88 ? 4.637 4.385 -5.537 1.00 94.25 88 THR A CA 1
ATOM 648 C C . THR A 1 88 ? 4.714 3.096 -6.346 1.00 94.25 88 THR A C 1
ATOM 650 O O . THR A 1 88 ? 5.469 3.027 -7.315 1.00 94.25 88 THR A O 1
ATOM 653 N N . TYR A 1 89 ? 3.877 2.105 -6.029 1.00 95.00 89 TYR A N 1
ATOM 654 C CA . TYR A 1 89 ? 3.820 0.849 -6.776 1.00 95.00 89 TYR A CA 1
ATOM 655 C C . TYR A 1 89 ? 3.452 1.075 -8.248 1.00 95.00 89 TYR A C 1
ATOM 657 O O . TYR A 1 89 ? 4.111 0.558 -9.148 1.00 95.00 89 TYR A O 1
ATOM 665 N N . SER A 1 90 ? 2.465 1.936 -8.522 1.00 93.69 90 SER A N 1
ATOM 666 C CA . SER A 1 90 ? 2.107 2.309 -9.897 1.00 93.69 90 SER A CA 1
ATOM 667 C C . SER A 1 90 ? 3.291 2.913 -10.668 1.00 93.69 90 SER A C 1
ATOM 669 O O . SER A 1 90 ? 3.484 2.604 -11.845 1.00 93.69 90 SER A O 1
ATOM 671 N N . LYS A 1 91 ? 4.123 3.733 -10.012 1.00 93.75 91 LYS A N 1
ATOM 672 C CA . LYS A 1 91 ? 5.338 4.300 -10.619 1.00 93.75 91 LYS A CA 1
ATOM 673 C C . LYS A 1 91 ? 6.418 3.256 -10.860 1.00 93.75 91 LYS A C 1
ATOM 675 O O . LYS A 1 91 ? 7.031 3.267 -11.923 1.00 93.75 91 LYS A O 1
ATOM 680 N N . MET A 1 92 ? 6.596 2.327 -9.927 1.00 95.12 92 MET A N 1
ATOM 681 C CA . MET A 1 92 ? 7.512 1.200 -10.082 1.00 95.12 92 MET A CA 1
ATOM 682 C C . MET A 1 92 ? 7.149 0.350 -11.308 1.00 95.12 92 MET A C 1
ATOM 684 O O . MET A 1 92 ? 8.016 0.077 -12.133 1.00 95.12 92 MET A O 1
ATOM 688 N N . VAL A 1 93 ? 5.865 0.023 -11.490 1.00 96.25 93 VAL A N 1
ATOM 689 C CA . VAL A 1 93 ? 5.382 -0.730 -12.662 1.00 96.25 93 VAL A CA 1
ATOM 690 C C . VAL A 1 93 ? 5.592 0.049 -13.965 1.00 96.25 93 VAL A C 1
ATOM 692 O O . VAL A 1 93 ? 6.036 -0.526 -14.954 1.00 96.25 93 VAL A O 1
ATOM 695 N N . GLN A 1 94 ? 5.335 1.362 -13.981 1.00 94.75 94 GLN A N 1
ATOM 696 C CA . GLN A 1 94 ? 5.626 2.208 -15.152 1.00 94.75 94 GLN A CA 1
ATOM 697 C C . GLN A 1 94 ? 7.120 2.207 -15.498 1.00 94.75 94 GLN A C 1
ATOM 699 O O . GLN A 1 94 ? 7.484 2.081 -16.663 1.00 94.75 94 GLN A O 1
ATOM 704 N N . ASN A 1 95 ? 7.987 2.331 -14.492 1.00 94.69 95 ASN A N 1
ATOM 705 C CA . ASN A 1 95 ? 9.434 2.310 -14.686 1.00 94.69 95 ASN A CA 1
ATOM 706 C C . ASN A 1 95 ? 9.913 0.951 -15.209 1.00 94.69 95 ASN A C 1
ATOM 708 O O . ASN A 1 95 ? 10.777 0.910 -16.082 1.00 94.69 95 ASN A O 1
ATOM 712 N N . LEU A 1 96 ? 9.320 -0.145 -14.725 1.00 93.94 96 LEU A N 1
ATOM 713 C CA . LEU A 1 96 ? 9.596 -1.489 -15.223 1.00 93.94 96 LEU A CA 1
ATOM 714 C C . LEU A 1 96 ? 9.180 -1.640 -16.691 1.00 93.94 96 LEU A C 1
ATOM 716 O O . LEU A 1 96 ? 9.947 -2.186 -17.475 1.00 93.94 96 LEU A O 1
ATOM 720 N N . TRP A 1 97 ? 8.020 -1.106 -17.086 1.00 94.12 97 TRP A N 1
ATOM 721 C CA . TRP A 1 97 ? 7.596 -1.089 -18.489 1.00 94.12 97 TRP A CA 1
ATOM 722 C C . TRP A 1 97 ? 8.543 -0.295 -19.383 1.00 94.12 97 TRP A C 1
ATOM 724 O O . TRP A 1 97 ? 8.868 -0.765 -20.470 1.00 94.12 97 TRP A O 1
ATOM 734 N N . TRP A 1 98 ? 9.028 0.864 -18.930 1.00 90.75 98 TRP A N 1
ATOM 735 C CA . TRP A 1 98 ? 10.051 1.610 -19.663 1.00 90.75 98 TRP A CA 1
ATOM 736 C C . TRP A 1 98 ? 11.326 0.786 -19.819 1.00 90.75 98 TRP A C 1
ATOM 738 O O . TRP A 1 98 ? 11.800 0.613 -20.939 1.00 90.75 98 TRP A O 1
ATOM 748 N N . ALA A 1 99 ? 11.836 0.229 -18.717 1.00 87.94 99 ALA A N 1
ATOM 749 C CA . ALA A 1 99 ? 13.078 -0.535 -18.705 1.00 87.94 99 ALA A CA 1
ATOM 750 C C . ALA A 1 99 ? 13.006 -1.816 -19.551 1.00 87.94 99 ALA A C 1
ATOM 752 O O . ALA A 1 99 ? 13.934 -2.122 -20.298 1.00 87.94 99 ALA A O 1
ATOM 753 N N . ALA A 1 100 ? 11.910 -2.567 -19.455 1.00 91.38 100 ALA A N 1
ATOM 754 C CA . ALA A 1 100 ? 11.711 -3.789 -20.223 1.00 91.38 100 ALA A CA 1
ATOM 755 C C . ALA A 1 100 ? 11.375 -3.491 -21.691 1.00 91.38 100 ALA A C 1
ATOM 757 O O . ALA A 1 100 ? 11.862 -4.179 -22.584 1.00 91.38 100 ALA A O 1
ATOM 758 N N . GLY A 1 101 ? 10.574 -2.454 -21.946 1.00 90.94 101 GLY A N 1
ATOM 759 C CA . GLY A 1 101 ? 10.049 -2.131 -23.268 1.00 90.94 101 GLY A CA 1
ATOM 760 C C . GLY A 1 101 ? 11.137 -1.788 -24.279 1.00 90.94 101 GLY A C 1
ATOM 761 O O . GLY A 1 101 ? 11.145 -2.359 -25.367 1.00 90.94 101 GLY A O 1
ATOM 762 N N . TYR A 1 102 ? 12.092 -0.915 -23.929 1.00 88.25 102 TYR A N 1
ATOM 763 C CA . TYR A 1 102 ? 13.170 -0.603 -24.874 1.00 88.25 102 TYR A CA 1
ATOM 764 C C . TYR A 1 102 ? 14.079 -1.816 -25.095 1.00 88.25 102 TYR A C 1
ATOM 766 O O . TYR A 1 102 ? 14.425 -2.085 -26.238 1.00 88.25 102 TYR A O 1
ATOM 774 N N . ASN A 1 103 ? 14.401 -2.580 -24.040 1.00 90.12 103 ASN A N 1
ATOM 775 C CA . ASN A 1 103 ? 15.246 -3.776 -24.133 1.00 90.12 103 ASN A CA 1
ATOM 776 C C . ASN A 1 103 ? 14.623 -4.864 -25.011 1.00 90.12 103 ASN A C 1
ATOM 778 O O . ASN A 1 103 ? 15.324 -5.509 -25.789 1.00 90.12 103 ASN A O 1
ATOM 782 N N . MET A 1 104 ? 13.301 -5.029 -24.937 1.00 91.75 104 MET A N 1
ATOM 783 C CA . MET A 1 104 ? 12.552 -5.942 -25.798 1.00 91.75 104 MET A CA 1
ATOM 784 C C . MET A 1 104 ? 12.696 -5.587 -27.283 1.00 91.75 104 MET A C 1
ATOM 786 O O . MET A 1 104 ? 12.622 -6.476 -28.123 1.00 91.75 104 MET A O 1
ATOM 790 N N . VAL A 1 105 ? 12.930 -4.315 -27.613 1.00 88.38 105 VAL A N 1
ATOM 791 C CA . VAL A 1 105 ? 13.134 -3.846 -28.990 1.00 88.38 105 VAL A CA 1
ATOM 792 C C . VAL A 1 105 ? 14.618 -3.852 -29.371 1.00 88.38 105 VAL A C 1
ATOM 794 O O . VAL A 1 105 ? 14.976 -4.345 -30.440 1.00 88.38 105 VAL A O 1
ATOM 797 N N . THR A 1 106 ? 15.507 -3.346 -28.510 1.00 87.06 106 THR A N 1
ATOM 798 C CA . THR A 1 106 ? 16.940 -3.220 -28.817 1.00 87.06 106 THR A CA 1
ATOM 799 C C . THR A 1 106 ? 17.664 -4.555 -28.881 1.00 87.06 106 THR A C 1
ATOM 801 O O . THR A 1 106 ? 18.546 -4.687 -29.723 1.00 87.06 106 THR A O 1
ATOM 804 N N . ILE A 1 107 ? 17.316 -5.549 -28.055 1.00 88.94 107 ILE A N 1
ATOM 805 C CA . ILE A 1 107 ? 18.000 -6.854 -28.069 1.00 88.94 107 ILE A CA 1
ATOM 806 C C . ILE A 1 107 ? 17.775 -7.586 -29.406 1.00 88.94 107 ILE A C 1
ATOM 808 O O . ILE A 1 107 ? 18.773 -7.912 -30.050 1.00 88.94 107 ILE A O 1
ATOM 812 N N . PRO A 1 108 ? 16.531 -7.793 -29.895 1.00 88.81 108 PRO A N 1
ATOM 813 C CA . PRO A 1 108 ? 16.297 -8.392 -31.213 1.00 88.81 108 PRO A CA 1
ATOM 814 C C . PRO A 1 108 ? 16.963 -7.618 -32.353 1.00 88.81 108 PRO A C 1
ATOM 816 O O . PRO A 1 108 ? 17.536 -8.218 -33.262 1.00 88.81 108 PRO A O 1
ATOM 819 N N . LEU A 1 109 ? 16.925 -6.284 -32.298 1.00 86.44 109 LEU A N 1
ATOM 820 C CA . LEU A 1 109 ? 17.589 -5.433 -33.285 1.00 86.44 109 LEU A CA 1
ATOM 821 C C . LEU A 1 109 ? 19.113 -5.618 -33.278 1.00 86.44 109 LEU A C 1
ATOM 823 O O . LEU A 1 109 ? 19.716 -5.715 -34.344 1.00 86.44 109 LEU A O 1
ATOM 827 N N . ALA A 1 110 ? 19.732 -5.707 -32.099 1.00 85.25 110 ALA A N 1
ATOM 828 C CA . ALA A 1 110 ? 21.175 -5.880 -31.950 1.00 85.25 110 ALA A CA 1
ATOM 829 C C . ALA A 1 110 ? 21.663 -7.257 -32.429 1.00 85.25 110 ALA A C 1
ATOM 831 O O . ALA A 1 110 ? 22.739 -7.348 -33.013 1.00 85.25 110 ALA A O 1
ATOM 832 N N . VAL A 1 111 ? 20.870 -8.320 -32.238 1.00 89.19 111 VAL A N 1
ATOM 833 C CA . VAL A 1 111 ? 21.200 -9.672 -32.738 1.00 89.19 111 VAL A CA 1
ATOM 834 C C . VAL A 1 111 ? 20.831 -9.884 -34.213 1.00 89.19 111 VAL A C 1
ATOM 836 O O . VAL A 1 111 ? 20.993 -10.983 -34.737 1.00 89.19 111 VAL A O 1
ATOM 839 N N . GLY A 1 112 ? 20.354 -8.843 -34.904 1.00 84.94 112 GLY A N 1
ATOM 840 C CA . GLY A 1 112 ? 20.148 -8.863 -36.351 1.00 84.94 112 GLY A CA 1
ATOM 841 C C . GLY A 1 112 ? 18.771 -9.339 -36.815 1.00 84.94 112 GLY A C 1
ATOM 842 O O . GLY A 1 112 ? 18.633 -9.698 -37.983 1.00 84.94 112 GLY A O 1
ATOM 843 N N . ALA A 1 113 ? 17.732 -9.299 -35.972 1.00 85.62 113 ALA A N 1
ATOM 844 C CA . ALA A 1 113 ? 16.367 -9.686 -36.365 1.00 85.62 113 ALA A CA 1
ATOM 845 C C . ALA A 1 113 ? 15.808 -8.867 -37.550 1.00 85.62 113 ALA A C 1
ATOM 847 O O . ALA A 1 113 ? 14.964 -9.354 -38.301 1.00 85.62 113 ALA A O 1
ATOM 848 N N . LEU A 1 114 ? 16.298 -7.637 -37.746 1.00 84.06 114 LEU A N 1
ATOM 849 C CA . LEU A 1 114 ? 15.963 -6.765 -38.881 1.00 84.06 114 LEU A CA 1
ATOM 850 C C . LEU A 1 114 ? 17.141 -6.518 -39.838 1.00 84.06 114 LEU A C 1
ATOM 852 O O . LEU A 1 114 ? 17.105 -5.600 -40.657 1.00 84.06 114 LEU A O 1
ATOM 856 N N . SER A 1 115 ? 18.161 -7.378 -39.799 1.00 79.19 115 SER A N 1
ATOM 857 C CA . SER A 1 115 ? 19.309 -7.290 -40.713 1.00 79.19 115 SER A CA 1
ATOM 858 C C . SER A 1 115 ? 18.907 -7.409 -42.191 1.00 79.19 115 SER A C 1
ATOM 860 O O . SER A 1 115 ? 19.495 -6.741 -43.036 1.00 79.19 115 SER A O 1
ATOM 862 N N . TRP A 1 116 ? 17.849 -8.166 -42.503 1.00 79.06 116 TRP A N 1
ATOM 863 C CA . TRP A 1 116 ? 17.270 -8.289 -43.850 1.00 79.06 116 TRP A CA 1
ATOM 864 C C . TRP A 1 116 ? 16.661 -6.982 -44.391 1.00 79.06 116 TRP A C 1
ATOM 866 O O . TRP A 1 116 ? 16.571 -6.805 -45.601 1.00 79.06 116 TRP A O 1
ATOM 876 N N . LEU A 1 117 ? 16.287 -6.051 -43.507 1.00 81.56 117 LEU A N 1
ATOM 877 C CA . LEU A 1 117 ? 15.841 -4.690 -43.832 1.00 81.56 117 LEU A CA 1
ATOM 878 C C . LEU A 1 117 ? 17.005 -3.679 -43.856 1.00 81.56 117 LEU A C 1
ATOM 880 O O . LEU A 1 117 ? 16.775 -2.478 -43.976 1.00 81.56 117 LEU A O 1
ATOM 884 N N . GLY A 1 118 ? 18.253 -4.140 -43.711 1.00 78.31 118 GLY A N 1
ATOM 885 C CA . GLY A 1 118 ? 19.441 -3.286 -43.617 1.00 78.31 118 GLY A CA 1
ATOM 886 C C . GLY A 1 118 ? 19.585 -2.557 -42.276 1.00 78.31 118 GLY A C 1
ATOM 887 O O . GLY A 1 118 ? 20.450 -1.695 -42.135 1.00 78.31 118 GLY A O 1
ATOM 888 N N . LEU A 1 119 ? 18.757 -2.890 -41.281 1.00 75.94 119 LEU A N 1
ATOM 889 C CA . LEU A 1 119 ? 18.776 -2.268 -39.960 1.00 75.94 119 LEU A CA 1
ATOM 890 C C . LEU A 1 119 ? 19.663 -3.087 -39.015 1.00 75.94 119 LEU A C 1
ATOM 892 O O . LEU A 1 119 ? 19.285 -4.164 -38.556 1.00 75.94 119 LEU A O 1
ATOM 896 N N . SER A 1 120 ? 20.843 -2.552 -38.710 1.00 78.00 120 SER A N 1
ATOM 897 C CA . SER A 1 120 ? 21.730 -3.034 -37.647 1.00 78.00 120 SER A CA 1
ATOM 898 C C . SER A 1 120 ? 21.872 -1.932 -36.610 1.00 78.00 120 SER A C 1
ATOM 900 O O . SER A 1 120 ? 21.999 -0.765 -36.980 1.00 78.00 120 SER A O 1
ATOM 902 N N . LEU A 1 121 ? 21.804 -2.276 -35.324 1.00 80.75 121 LEU A N 1
ATOM 903 C CA . LEU A 1 121 ? 21.800 -1.299 -34.238 1.00 80.75 121 LEU A CA 1
ATOM 904 C C . LEU A 1 121 ? 23.233 -1.117 -33.712 1.00 80.75 121 LEU A C 1
ATOM 906 O O . LEU A 1 121 ? 23.742 -2.009 -33.033 1.00 80.75 121 LEU A O 1
ATOM 910 N N . PRO A 1 122 ? 23.915 0.009 -34.006 1.00 85.06 122 PRO A N 1
ATOM 911 C CA . PRO A 1 122 ? 25.283 0.210 -33.553 1.00 85.06 122 PRO A CA 1
ATOM 912 C C . PRO A 1 122 ? 25.340 0.297 -32.020 1.00 85.06 122 PRO A C 1
ATOM 914 O O . PRO A 1 122 ? 24.442 0.899 -31.418 1.00 85.06 122 PRO A O 1
ATOM 917 N N 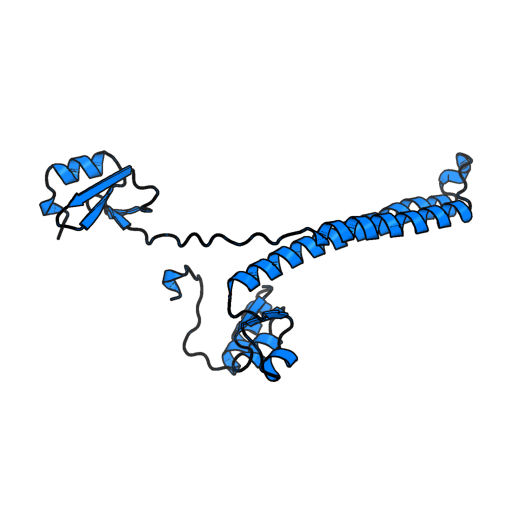. PRO A 1 123 ? 26.419 -0.183 -31.371 1.00 85.62 123 PRO A N 1
ATOM 918 C CA . PRO A 1 123 ? 26.572 -0.094 -29.916 1.00 85.62 123 PRO A CA 1
ATOM 919 C C . PRO A 1 123 ? 26.401 1.328 -29.357 1.00 85.62 123 PRO A C 1
ATOM 921 O O . PRO A 1 123 ? 25.825 1.510 -28.286 1.00 85.62 123 PRO A O 1
ATOM 924 N N . ALA A 1 124 ? 26.825 2.349 -30.111 1.00 90.19 124 ALA A N 1
ATOM 925 C CA . ALA A 1 124 ? 26.649 3.754 -29.744 1.00 90.19 124 ALA A CA 1
ATOM 926 C C . ALA A 1 124 ? 25.167 4.151 -29.602 1.00 90.19 124 ALA A C 1
ATOM 928 O O . ALA A 1 124 ? 24.798 4.829 -28.645 1.00 90.19 124 ALA A O 1
ATOM 929 N N . VAL A 1 125 ? 24.298 3.680 -30.503 1.00 88.19 125 VAL A N 1
ATOM 930 C CA . VAL A 1 125 ? 22.852 3.940 -30.428 1.00 88.19 125 VAL A CA 1
ATOM 931 C C . VAL A 1 125 ? 22.256 3.241 -29.206 1.00 88.19 125 VAL A C 1
ATOM 933 O O . VAL A 1 125 ? 21.497 3.856 -28.459 1.00 88.19 125 VAL A O 1
ATOM 936 N N . GLY A 1 126 ? 22.666 2.001 -28.927 1.00 87.31 126 GLY A N 1
ATOM 937 C CA . GLY A 1 126 ? 22.263 1.289 -27.711 1.00 87.31 126 GLY A CA 1
ATOM 938 C C . GLY A 1 126 ? 22.614 2.056 -26.430 1.00 87.31 126 GLY A C 1
ATOM 939 O O . GLY A 1 126 ? 21.762 2.210 -25.553 1.00 87.31 126 GLY A O 1
ATOM 940 N N . ALA A 1 127 ? 23.825 2.617 -26.354 1.00 89.06 127 ALA A N 1
ATOM 941 C CA . ALA A 1 127 ? 24.247 3.449 -25.227 1.00 89.06 127 ALA A CA 1
ATOM 942 C C . ALA A 1 127 ? 23.371 4.705 -25.074 1.00 89.06 127 ALA A C 1
ATOM 944 O O . ALA A 1 127 ? 22.929 5.011 -23.968 1.00 89.06 127 ALA A O 1
ATOM 945 N N . THR A 1 128 ? 23.038 5.389 -26.175 1.00 91.31 128 THR A N 1
ATOM 946 C CA . THR A 1 128 ? 22.150 6.566 -26.115 1.00 91.31 128 THR A CA 1
ATOM 947 C C . THR A 1 128 ? 20.742 6.220 -25.624 1.00 91.31 128 THR A C 1
ATOM 949 O O . THR A 1 128 ? 20.195 6.939 -24.787 1.00 91.31 128 THR A O 1
ATOM 952 N N . ILE A 1 129 ? 20.174 5.093 -26.070 1.00 90.44 129 ILE A N 1
ATOM 953 C CA . ILE A 1 129 ? 18.860 4.608 -25.619 1.00 90.44 129 ILE A CA 1
ATOM 954 C C . ILE A 1 129 ? 18.897 4.280 -24.121 1.00 90.44 129 ILE A C 1
ATOM 956 O O . ILE A 1 129 ? 17.987 4.661 -23.384 1.00 90.44 129 ILE A O 1
ATOM 960 N N . MET A 1 130 ? 19.967 3.634 -23.650 1.00 90.06 130 MET A N 1
ATOM 961 C CA . MET A 1 130 ? 20.154 3.312 -22.233 1.00 90.06 130 MET A CA 1
ATOM 962 C C . MET A 1 130 ? 20.224 4.577 -21.363 1.00 90.06 130 MET A C 1
ATOM 964 O O . MET A 1 130 ? 19.548 4.668 -20.331 1.00 90.06 130 MET A O 1
ATOM 968 N N . SER A 1 131 ? 20.992 5.583 -21.794 1.00 92.06 131 SER A N 1
ATOM 969 C CA . SER A 1 131 ? 21.064 6.874 -21.104 1.00 92.06 131 SER A CA 1
ATOM 970 C C . SER A 1 131 ? 19.702 7.571 -21.078 1.00 92.06 131 SER A C 1
ATOM 972 O O . SER A 1 131 ? 19.269 8.039 -20.023 1.00 92.06 131 SER A O 1
ATOM 974 N N . LEU A 1 132 ? 18.983 7.581 -22.203 1.00 92.12 132 LEU A N 1
ATOM 975 C CA . LEU A 1 132 ? 17.660 8.195 -22.297 1.00 92.12 132 LEU A CA 1
ATOM 976 C C . LEU A 1 132 ? 16.632 7.492 -21.398 1.00 92.12 132 LEU A C 1
ATOM 978 O O . LEU A 1 132 ? 15.865 8.161 -20.705 1.00 92.12 132 LEU A O 1
ATOM 982 N N . SER A 1 133 ? 16.645 6.157 -21.340 1.00 91.00 133 SER A N 1
ATOM 983 C CA . SER A 1 133 ? 15.738 5.397 -20.473 1.00 91.00 133 SER A CA 1
ATOM 984 C C . SER A 1 133 ? 15.929 5.742 -18.998 1.00 91.00 133 SER A C 1
ATOM 986 O O . SER A 1 133 ? 14.945 5.857 -18.266 1.00 91.00 133 SER A O 1
ATOM 988 N N . THR A 1 134 ? 17.175 5.921 -18.553 1.00 91.38 134 THR A N 1
ATOM 989 C CA . THR A 1 134 ? 17.472 6.321 -17.169 1.00 91.38 134 THR A CA 1
ATOM 990 C C . THR A 1 134 ? 16.850 7.681 -16.850 1.00 91.38 134 THR A C 1
ATOM 992 O O . THR A 1 134 ? 16.219 7.848 -15.806 1.00 91.38 134 THR A O 1
ATOM 995 N N . ILE A 1 135 ? 16.956 8.636 -17.779 1.00 93.75 135 ILE A N 1
ATOM 996 C CA . ILE A 1 135 ? 16.378 9.978 -17.630 1.00 93.75 135 ILE A CA 1
ATOM 997 C C . ILE A 1 135 ? 14.847 9.907 -17.559 1.00 93.75 135 ILE A C 1
ATOM 999 O O . ILE A 1 135 ? 14.249 10.521 -16.674 1.00 93.75 135 ILE A O 1
ATOM 1003 N N . ILE A 1 136 ? 14.206 9.131 -18.440 1.00 92.56 136 ILE A N 1
ATOM 1004 C CA . ILE A 1 136 ? 12.741 8.975 -18.469 1.00 92.56 136 ILE A CA 1
ATOM 1005 C C . ILE A 1 136 ? 12.228 8.384 -17.150 1.00 92.56 136 ILE A C 1
ATOM 1007 O O . ILE A 1 136 ? 11.301 8.926 -16.547 1.00 92.56 136 ILE A O 1
ATOM 1011 N N . VAL A 1 137 ? 12.849 7.304 -16.671 1.00 93.31 137 VAL A N 1
ATOM 1012 C CA . VAL A 1 137 ? 12.491 6.645 -15.405 1.00 93.31 137 VAL A CA 1
ATOM 1013 C C . VAL A 1 137 ? 12.685 7.587 -14.213 1.00 93.31 137 VAL A C 1
ATOM 1015 O O . VAL A 1 137 ? 11.811 7.677 -13.340 1.00 93.31 137 VAL A O 1
ATOM 1018 N N . ALA A 1 138 ? 13.791 8.335 -14.181 1.00 92.75 138 ALA A N 1
ATOM 1019 C CA . ALA A 1 138 ? 14.055 9.313 -13.133 1.00 92.75 138 ALA A CA 1
ATOM 1020 C C . ALA A 1 138 ? 12.998 10.428 -13.134 1.00 92.75 138 ALA A C 1
ATOM 1022 O O . ALA A 1 138 ? 12.410 10.727 -12.092 1.00 92.75 138 ALA A O 1
ATOM 1023 N N . PHE A 1 139 ? 12.690 10.993 -14.303 1.00 94.12 139 PHE A N 1
ATOM 1024 C CA . PHE A 1 139 ? 11.685 12.044 -14.442 1.00 94.12 139 PHE A CA 1
ATOM 1025 C C . PHE A 1 139 ? 10.282 11.552 -14.069 1.00 94.12 139 PHE A C 1
ATOM 1027 O O . PHE A 1 139 ? 9.565 12.215 -13.317 1.00 94.12 139 PHE A O 1
ATOM 1034 N N . ASN A 1 140 ? 9.905 10.347 -14.509 1.00 92.81 140 ASN A N 1
ATOM 1035 C CA . ASN A 1 140 ? 8.632 9.739 -14.136 1.00 92.81 140 ASN A CA 1
ATOM 1036 C C . ASN A 1 140 ? 8.517 9.569 -12.615 1.00 92.81 140 ASN A C 1
ATOM 1038 O O . ASN A 1 140 ? 7.469 9.863 -12.035 1.00 92.81 140 ASN A O 1
ATOM 1042 N N . SER A 1 141 ? 9.600 9.161 -11.956 1.00 92.94 141 SER A N 1
ATOM 1043 C CA . SER A 1 141 ? 9.649 9.003 -10.499 1.00 92.94 141 SER A CA 1
ATOM 1044 C C . SER A 1 141 ? 9.522 10.344 -9.768 1.00 92.94 141 SER A C 1
ATOM 1046 O O . SER A 1 141 ? 8.820 10.425 -8.760 1.00 92.94 141 SER A O 1
ATOM 1048 N N . GLN A 1 142 ? 10.093 11.429 -10.308 1.00 93.88 142 GLN A N 1
ATOM 1049 C CA . GLN A 1 142 ? 9.965 12.772 -9.722 1.00 93.88 142 GLN A CA 1
ATOM 1050 C C . GLN A 1 142 ? 8.520 13.280 -9.661 1.00 93.88 142 GLN A C 1
ATOM 1052 O O . GLN A 1 142 ? 8.199 14.098 -8.796 1.00 93.88 142 GLN A O 1
ATOM 1057 N N . THR A 1 143 ? 7.621 12.777 -10.511 1.00 90.06 143 THR A N 1
ATOM 1058 C CA . THR A 1 143 ? 6.197 13.149 -10.443 1.00 90.06 143 THR A CA 1
ATOM 1059 C C . THR A 1 143 ? 5.535 12.747 -9.119 1.00 90.06 143 THR A C 1
ATOM 1061 O O . THR A 1 143 ? 4.546 13.363 -8.728 1.00 90.06 143 THR A O 1
ATOM 1064 N N . LEU A 1 144 ? 6.099 11.776 -8.387 1.00 92.19 144 LEU A N 1
ATOM 1065 C CA . LEU A 1 144 ? 5.623 11.383 -7.060 1.00 92.19 144 LEU A CA 1
ATOM 1066 C C . LEU A 1 144 ? 5.920 12.448 -5.990 1.00 92.19 144 LEU A C 1
ATOM 1068 O O . LEU A 1 144 ? 5.186 12.546 -5.017 1.00 92.19 144 LEU A O 1
ATOM 1072 N N . ARG A 1 145 ? 6.938 13.301 -6.179 1.00 89.88 145 ARG A N 1
ATOM 1073 C CA . ARG A 1 145 ? 7.340 14.319 -5.188 1.00 89.88 145 ARG A CA 1
ATOM 1074 C C . ARG A 1 145 ? 6.254 15.363 -4.917 1.00 89.88 145 ARG A C 1
ATOM 1076 O O . ARG A 1 145 ? 6.225 15.951 -3.846 1.00 89.88 145 ARG A O 1
ATOM 1083 N N . LYS A 1 146 ? 5.387 15.613 -5.901 1.00 86.06 146 LYS A N 1
ATOM 1084 C CA . LYS A 1 146 ? 4.251 16.543 -5.792 1.00 86.06 146 LYS A CA 1
ATOM 1085 C C . LYS A 1 146 ? 2.947 15.838 -5.410 1.00 86.06 146 LYS A C 1
ATOM 1087 O 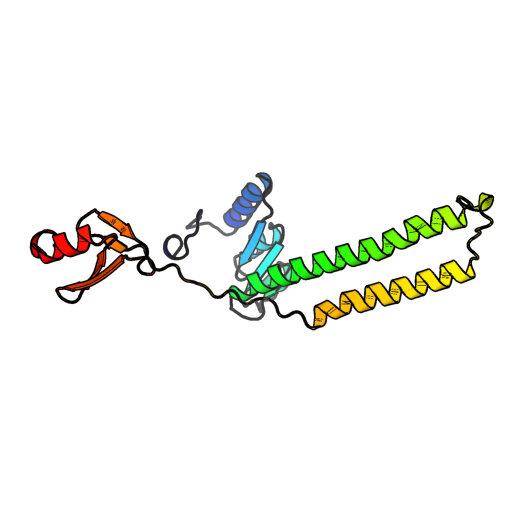O . LYS A 1 146 ? 1.897 16.471 -5.408 1.00 86.06 146 LYS A O 1
ATOM 1092 N N . TYR A 1 147 ? 2.984 14.526 -5.178 1.00 88.38 147 TYR A N 1
ATOM 1093 C CA . TYR A 1 147 ? 1.789 13.772 -4.845 1.00 88.38 147 TYR A CA 1
ATOM 1094 C C . TYR A 1 147 ? 1.416 14.017 -3.386 1.00 88.38 147 TYR A C 1
ATOM 1096 O O . TYR A 1 147 ? 2.120 13.584 -2.476 1.00 88.38 147 TYR A O 1
ATOM 1104 N N . GLU A 1 148 ? 0.288 14.687 -3.177 1.00 86.06 148 GLU A N 1
ATOM 1105 C CA . GLU A 1 148 ? -0.324 14.785 -1.860 1.00 86.06 148 GLU A CA 1
ATOM 1106 C C . GLU A 1 148 ? -1.313 13.629 -1.663 1.00 86.06 148 GLU A C 1
ATOM 1108 O O . GLU A 1 148 ? -2.228 13.458 -2.480 1.00 86.06 148 GLU A O 1
ATOM 1113 N N . PRO A 1 149 ? -1.156 12.825 -0.598 1.00 82.12 149 PRO A N 1
ATOM 1114 C CA . PRO A 1 149 ? -2.062 11.722 -0.317 1.00 82.12 149 PRO A CA 1
ATOM 1115 C C . PRO A 1 149 ? -3.447 12.276 -0.026 1.00 82.12 149 PRO A C 1
ATOM 1117 O O . PRO A 1 149 ? -3.599 13.220 0.759 1.00 82.12 149 PRO A O 1
ATOM 1120 N N . LYS A 1 150 ? -4.478 11.671 -0.612 1.00 76.19 150 LYS A N 1
ATOM 1121 C CA . LYS A 1 150 ? -5.847 12.119 -0.356 1.00 76.19 150 LYS A CA 1
ATOM 1122 C C . LYS A 1 150 ? -6.184 11.889 1.117 1.00 76.19 150 LYS A C 1
ATOM 1124 O O . LYS A 1 150 ? -6.241 10.752 1.579 1.00 76.19 150 LYS A O 1
ATOM 1129 N N . ALA A 1 151 ? -6.442 12.965 1.858 1.00 61.03 151 ALA A N 1
ATOM 1130 C CA . ALA A 1 151 ? -7.015 12.849 3.190 1.00 61.03 151 ALA A CA 1
ATOM 1131 C C . ALA A 1 151 ? -8.430 12.267 3.062 1.00 61.03 151 ALA A C 1
ATOM 1133 O O . ALA A 1 151 ? -9.277 12.832 2.364 1.00 61.03 151 ALA A O 1
ATOM 1134 N N . LEU A 1 152 ? -8.701 11.143 3.732 1.00 59.84 152 LEU A N 1
ATOM 1135 C CA . LEU A 1 152 ? -10.074 10.671 3.869 1.00 59.84 152 LEU A CA 1
ATOM 1136 C C . LEU A 1 152 ? -10.864 11.717 4.651 1.00 59.84 152 LEU A C 1
ATOM 1138 O O . LEU A 1 152 ? -10.575 12.001 5.815 1.00 59.84 152 LEU A O 1
ATOM 1142 N N . LYS A 1 153 ? -11.904 12.258 4.019 1.00 53.97 153 LYS A N 1
ATOM 1143 C CA . LYS A 1 153 ? -13.006 12.865 4.756 1.00 53.97 153 LYS A CA 1
ATOM 1144 C C . LYS A 1 153 ? -13.752 11.707 5.410 1.00 53.97 153 LYS A C 1
ATOM 1146 O O . LYS A 1 153 ? -14.452 10.973 4.718 1.00 53.97 153 LYS A O 1
ATOM 1151 N N . MET A 1 154 ? -13.555 11.509 6.714 1.00 50.47 154 MET A N 1
ATOM 1152 C CA . MET A 1 154 ? -14.391 10.593 7.486 1.00 50.47 154 MET A CA 1
ATOM 1153 C C . MET A 1 154 ? -15.825 11.113 7.417 1.00 50.47 154 MET A C 1
ATOM 1155 O O . MET A 1 154 ? -16.192 12.064 8.101 1.00 50.47 154 MET A O 1
ATOM 1159 N N . THR A 1 155 ? -16.627 10.512 6.550 1.00 54.06 155 THR A N 1
ATOM 1160 C CA . THR A 1 155 ? -18.077 10.607 6.639 1.00 54.06 155 THR A CA 1
ATOM 1161 C C . THR A 1 155 ? -18.473 9.611 7.712 1.00 54.06 155 THR A C 1
ATOM 1163 O O . THR A 1 155 ? -18.606 8.420 7.455 1.00 54.06 155 THR A O 1
ATOM 1166 N N . VAL A 1 156 ? -18.563 10.083 8.957 1.00 57.03 156 VAL A N 1
ATOM 1167 C CA . VAL A 1 156 ? -19.224 9.307 10.007 1.00 57.03 156 VAL A CA 1
ATOM 1168 C C . VAL A 1 156 ? -20.651 9.095 9.509 1.00 57.03 156 VAL A C 1
ATOM 1170 O O . VAL A 1 156 ? -21.410 10.060 9.410 1.00 57.03 156 VAL A O 1
ATOM 1173 N N . ARG A 1 157 ? -20.992 7.865 9.109 1.00 60.22 157 ARG A N 1
ATOM 1174 C CA . ARG A 1 157 ? -22.371 7.517 8.759 1.00 60.22 157 ARG A CA 1
ATOM 1175 C C . ARG A 1 157 ? -23.217 7.809 9.992 1.00 60.22 157 ARG A C 1
ATOM 1177 O O . ARG A 1 157 ? -22.972 7.236 11.054 1.00 60.22 157 ARG A O 1
ATOM 1184 N N . LYS A 1 158 ? -24.166 8.742 9.879 1.00 71.88 158 LYS A N 1
ATOM 1185 C CA . LYS A 1 158 ? -25.100 9.012 10.975 1.00 71.88 158 LYS A CA 1
ATOM 1186 C C . LYS A 1 158 ? -25.861 7.718 11.276 1.00 71.88 158 LYS A C 1
ATOM 1188 O O . LYS A 1 158 ? -26.174 6.974 10.344 1.00 71.88 158 LYS A O 1
ATOM 1193 N N . PRO A 1 159 ? -26.146 7.418 12.552 1.00 78.88 159 PRO A N 1
ATOM 1194 C CA . PRO A 1 159 ? -26.913 6.230 12.886 1.00 78.88 159 PRO A CA 1
ATOM 1195 C C . PRO A 1 159 ? -28.259 6.276 12.156 1.00 78.88 159 PRO A C 1
ATOM 1197 O O . PRO A 1 159 ? -28.925 7.313 12.143 1.00 78.88 159 PRO A O 1
ATOM 1200 N N . LEU A 1 160 ? -28.645 5.150 11.549 1.00 83.69 160 LEU A N 1
ATOM 1201 C CA . LEU A 1 160 ? -29.944 5.016 10.893 1.00 83.69 160 LEU A CA 1
ATOM 1202 C C . LEU A 1 160 ? -31.050 5.327 11.906 1.00 83.69 160 LEU A C 1
ATOM 1204 O O . LEU A 1 160 ? -31.111 4.721 12.980 1.00 83.69 160 LEU A O 1
ATOM 1208 N N . VAL A 1 161 ? -31.931 6.253 11.550 1.00 88.06 161 VAL A N 1
ATOM 1209 C CA . VAL A 1 161 ? -33.111 6.598 12.346 1.00 88.06 161 VAL A CA 1
ATOM 1210 C C . VAL A 1 161 ? -34.296 5.773 11.862 1.00 88.06 161 VAL A C 1
ATOM 1212 O O . VAL A 1 161 ? -34.317 5.288 10.734 1.00 88.06 161 VAL A O 1
ATOM 1215 N N . THR A 1 162 ? -35.265 5.531 12.736 1.00 89.38 162 THR A N 1
ATOM 1216 C CA . THR A 1 162 ? -36.432 4.704 12.403 1.00 89.38 162 THR A CA 1
ATOM 1217 C C . THR A 1 162 ? -37.637 5.602 12.175 1.00 89.38 162 THR A C 1
ATOM 1219 O O . THR A 1 162 ? -37.972 6.394 13.053 1.00 89.38 162 THR A O 1
ATOM 1222 N N . ASP A 1 163 ? -38.290 5.461 11.023 1.00 89.06 163 ASP A N 1
ATOM 1223 C CA . ASP A 1 163 ? -39.581 6.098 10.756 1.00 89.06 163 ASP A CA 1
ATOM 1224 C C . ASP A 1 163 ? -40.640 5.506 11.712 1.00 89.06 163 ASP A C 1
ATOM 1226 O O . ASP A 1 163 ? -40.835 4.286 11.723 1.00 89.06 163 ASP A O 1
ATOM 1230 N N . PRO A 1 164 ? -41.326 6.315 12.538 1.00 86.50 164 PRO A N 1
ATOM 1231 C CA . PRO A 1 164 ? -42.249 5.811 13.554 1.00 86.50 164 PRO A CA 1
ATOM 1232 C C . PRO A 1 164 ? -43.559 5.248 12.978 1.00 86.50 164 PRO A C 1
ATOM 1234 O O . PRO A 1 164 ? -44.248 4.500 13.673 1.00 86.50 164 PRO A O 1
ATOM 1237 N N . VAL A 1 165 ? -43.906 5.572 11.727 1.00 89.31 165 VAL A N 1
ATOM 1238 C CA . VAL A 1 165 ? -45.135 5.098 11.075 1.00 89.31 165 VAL A CA 1
ATOM 1239 C C . VAL A 1 165 ? -44.918 3.717 10.468 1.00 89.31 165 VAL A C 1
ATOM 1241 O O . VAL A 1 165 ? -45.650 2.778 10.777 1.00 89.31 165 VAL A O 1
ATOM 1244 N N . CYS A 1 166 ? -43.890 3.565 9.630 1.00 88.25 166 CYS A N 1
ATOM 1245 C CA . CYS A 1 166 ? -43.652 2.324 8.882 1.00 88.25 166 CYS A CA 1
ATOM 1246 C C . CYS A 1 166 ? -42.536 1.440 9.461 1.00 88.25 166 CYS A C 1
ATOM 1248 O O . CYS A 1 166 ? -42.351 0.314 8.999 1.00 88.25 166 CYS A O 1
ATOM 1250 N N . LYS A 1 167 ? -41.793 1.922 10.468 1.00 89.06 167 LYS A N 1
ATOM 1251 C CA . LYS A 1 167 ? -40.624 1.259 11.082 1.00 89.06 167 LYS A CA 1
ATOM 1252 C C . LYS A 1 167 ? -39.446 1.022 10.132 1.00 89.06 167 LYS A C 1
ATOM 1254 O O . L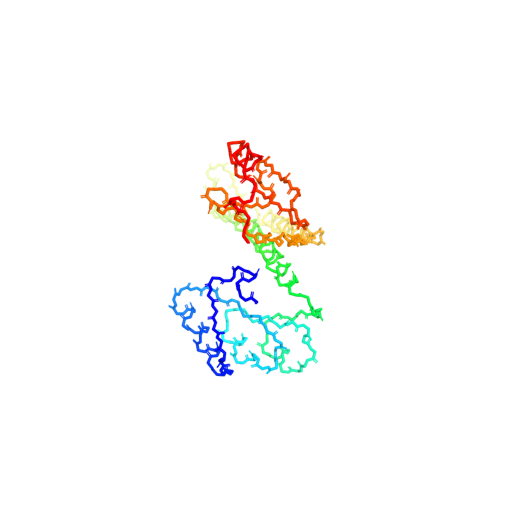YS A 1 167 ? -38.552 0.230 10.437 1.00 89.06 167 LYS A O 1
ATOM 1259 N N . MET A 1 168 ? -39.412 1.713 8.996 1.00 88.12 168 MET A N 1
ATOM 1260 C CA . MET A 1 168 ? -38.293 1.646 8.062 1.00 88.12 168 MET A CA 1
ATOM 1261 C C . MET A 1 168 ? -37.070 2.352 8.657 1.00 88.12 168 MET A C 1
ATOM 1263 O O . MET A 1 168 ? -37.175 3.464 9.176 1.00 88.12 168 MET A O 1
ATOM 1267 N N . LYS A 1 169 ? -35.901 1.706 8.580 1.00 88.06 169 LYS A N 1
ATOM 1268 C CA . LYS A 1 169 ? -34.621 2.336 8.923 1.00 88.06 169 LYS A CA 1
ATOM 1269 C C . LYS A 1 169 ? -34.190 3.225 7.765 1.00 88.06 169 LYS A C 1
ATOM 1271 O O . LYS A 1 169 ? -34.029 2.735 6.650 1.00 88.06 169 LYS A O 1
ATOM 1276 N N . ILE A 1 170 ? -34.006 4.506 8.040 1.00 87.62 170 ILE A N 1
ATOM 1277 C CA . ILE A 1 170 ? -33.659 5.526 7.056 1.00 87.62 170 ILE A CA 1
ATOM 1278 C C . ILE A 1 170 ? -32.373 6.235 7.465 1.00 87.62 170 ILE A C 1
ATOM 1280 O O . ILE A 1 170 ? -32.098 6.442 8.649 1.00 87.62 170 ILE A O 1
ATOM 1284 N N . ASP A 1 171 ? -31.577 6.594 6.466 1.00 86.25 171 ASP A N 1
ATOM 1285 C CA . ASP A 1 171 ? -30.459 7.508 6.655 1.00 86.25 171 ASP A CA 1
ATOM 1286 C C . ASP A 1 171 ? -31.030 8.929 6.834 1.00 86.25 171 ASP A C 1
ATOM 1288 O O . ASP A 1 171 ? -31.788 9.377 5.966 1.00 86.25 171 ASP A O 1
ATOM 1292 N N . PRO A 1 172 ? -30.713 9.644 7.933 1.00 85.19 172 PRO A N 1
ATOM 1293 C CA . PRO A 1 172 ? -31.164 11.019 8.153 1.00 85.19 172 PRO A CA 1
ATOM 1294 C C . PRO A 1 172 ? -30.883 11.977 6.991 1.00 85.19 172 PRO A C 1
ATOM 1296 O O . PRO A 1 172 ? -31.631 12.937 6.812 1.00 85.19 172 PRO A O 1
ATOM 1299 N N . ASP A 1 173 ? -29.821 11.734 6.217 1.00 84.69 173 ASP A N 1
ATOM 1300 C CA . ASP A 1 173 ? -29.431 12.579 5.084 1.00 84.69 173 ASP A CA 1
ATOM 1301 C C . ASP A 1 173 ? -30.187 12.225 3.786 1.00 84.69 173 ASP A C 1
ATOM 1303 O O . ASP A 1 173 ? -30.177 13.005 2.835 1.00 84.69 173 ASP A O 1
ATOM 1307 N N . MET A 1 174 ? -30.892 11.086 3.756 1.00 84.44 174 MET A N 1
ATOM 1308 C CA . MET A 1 174 ? -31.742 10.636 2.640 1.00 84.44 174 MET A CA 1
ATOM 1309 C C . MET A 1 174 ? -33.242 10.617 2.979 1.00 84.44 174 MET A C 1
ATOM 1311 O O . MET A 1 174 ? -34.046 10.126 2.186 1.00 84.44 174 MET A O 1
ATOM 1315 N N . ALA A 1 175 ? -33.641 11.114 4.153 1.00 87.00 175 ALA A N 1
ATOM 1316 C CA . ALA A 1 175 ? -35.044 11.157 4.555 1.00 87.00 175 ALA A CA 1
ATOM 1317 C C . ALA A 1 175 ? -35.870 12.055 3.614 1.00 87.00 175 ALA A C 1
ATOM 1319 O O . ALA A 1 175 ? -35.418 13.130 3.221 1.00 87.00 175 ALA A O 1
ATOM 1320 N N . TYR A 1 176 ? -37.101 11.638 3.291 1.00 89.25 176 TYR A N 1
ATOM 1321 C CA . TYR A 1 176 ? -38.009 12.415 2.436 1.00 89.25 176 TYR A CA 1
ATOM 1322 C C . TYR A 1 176 ? -38.375 13.752 3.088 1.00 89.25 176 TYR A C 1
ATOM 1324 O O . TYR A 1 176 ? -38.360 14.801 2.446 1.00 89.25 176 TYR A O 1
ATOM 1332 N N . SER A 1 177 ? -38.691 13.710 4.382 1.00 88.81 177 SER A N 1
ATOM 1333 C CA . SER A 1 177 ? -39.000 14.891 5.178 1.00 88.81 177 SER A CA 1
ATOM 1334 C C . SER A 1 177 ? -38.667 14.666 6.652 1.00 88.81 177 SER A C 1
ATOM 1336 O O . SER A 1 177 ? -38.470 13.536 7.111 1.00 88.81 177 SER A O 1
ATOM 1338 N N . LYS A 1 178 ? -38.564 15.772 7.394 1.00 91.94 178 LYS A N 1
ATOM 1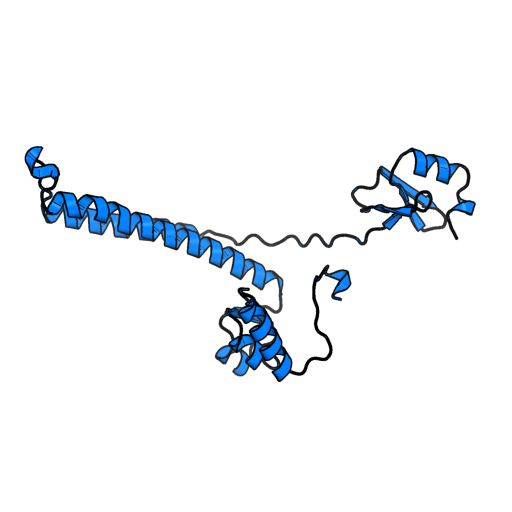339 C CA . LYS A 1 178 ? -38.339 15.785 8.840 1.00 91.94 178 LYS A CA 1
ATOM 1340 C C . LYS A 1 178 ? -39.246 16.812 9.504 1.00 91.94 178 LYS A C 1
ATOM 1342 O O . LYS A 1 178 ? -39.467 17.884 8.943 1.00 91.94 178 LYS A O 1
ATOM 1347 N N . ILE A 1 179 ? -39.737 16.496 10.694 1.00 90.69 179 ILE A N 1
ATOM 1348 C CA . ILE A 1 179 ? -40.532 17.410 11.523 1.00 90.69 179 ILE A CA 1
ATOM 1349 C C . ILE A 1 179 ? -39.997 17.417 12.953 1.00 90.69 179 ILE A C 1
ATOM 1351 O O . ILE A 1 179 ? -39.398 16.440 13.399 1.00 90.69 179 ILE A O 1
ATOM 1355 N N . GLU A 1 180 ? -40.252 18.491 13.690 1.00 89.69 180 GLU A N 1
ATOM 1356 C CA . GLU A 1 180 ? -40.015 18.542 15.132 1.00 89.69 180 GLU A CA 1
ATOM 1357 C C . GLU A 1 180 ? -41.331 18.330 15.879 1.00 89.69 180 GLU A C 1
ATOM 1359 O O . GLU A 1 180 ? -42.314 19.034 15.646 1.00 89.69 180 GLU A O 1
ATOM 1364 N N . TYR A 1 181 ? -41.357 17.342 16.769 1.00 86.06 181 TYR A N 1
ATOM 1365 C CA . TYR A 1 181 ? -42.512 17.030 17.604 1.00 86.06 181 TYR A CA 1
ATOM 1366 C C . TYR A 1 181 ? -42.027 16.652 19.010 1.00 86.06 181 TYR A C 1
ATOM 1368 O O . TYR A 1 181 ? -41.139 15.813 19.154 1.00 86.06 181 TYR A O 1
ATOM 1376 N N . GLU A 1 182 ? -42.564 17.307 20.046 1.00 84.88 182 GLU A N 1
ATOM 1377 C CA . GLU A 1 182 ? -42.172 17.110 21.460 1.00 84.88 182 GLU A CA 1
ATOM 1378 C C . GLU A 1 182 ? -40.649 17.200 21.711 1.00 84.88 182 GLU A C 1
ATOM 1380 O O . GLU A 1 182 ? -40.068 16.436 22.480 1.00 84.88 182 GLU A O 1
ATOM 1385 N N . GLY A 1 183 ? -39.974 18.132 21.027 1.00 82.19 183 GLY A N 1
ATOM 1386 C CA . GLY A 1 183 ? -38.527 18.348 21.161 1.00 82.19 183 GLY A CA 1
ATOM 1387 C C . GLY A 1 183 ? -37.651 17.276 20.500 1.00 82.19 183 GLY A C 1
ATOM 1388 O O . GLY A 1 183 ? -36.432 17.310 20.657 1.00 82.19 183 GLY A O 1
ATOM 1389 N N . LYS A 1 184 ? -38.240 16.331 19.752 1.00 85.81 184 LYS A N 1
ATOM 1390 C CA . LYS A 1 184 ? -37.521 15.323 18.961 1.00 85.81 184 LYS A CA 1
ATOM 1391 C C . LYS A 1 184 ? -37.712 15.578 17.468 1.00 85.81 184 LYS A C 1
ATOM 1393 O O . LYS A 1 184 ? -38.820 15.847 17.006 1.00 85.81 184 LYS A O 1
ATOM 1398 N N . THR A 1 185 ? -36.634 15.446 16.699 1.00 88.19 185 THR A N 1
ATOM 1399 C CA . THR A 1 185 ? -36.699 15.448 15.234 1.00 88.19 185 THR A CA 1
ATOM 1400 C C . THR A 1 185 ? -37.090 14.058 14.745 1.00 88.19 185 THR A C 1
ATOM 1402 O O . THR A 1 185 ? -36.381 13.081 14.987 1.00 88.19 185 THR A O 1
ATOM 1405 N N . ILE A 1 186 ? -38.219 13.972 14.055 1.00 89.88 186 ILE A N 1
ATOM 1406 C CA . ILE A 1 186 ? -38.744 12.742 13.470 1.00 89.88 186 ILE A CA 1
ATOM 1407 C C . ILE A 1 186 ? -38.514 12.787 11.965 1.00 89.88 186 ILE A C 1
ATOM 1409 O O . ILE A 1 186 ? -38.775 13.804 11.324 1.00 89.88 186 ILE A O 1
ATOM 1413 N N . TYR A 1 187 ? -38.022 11.681 11.415 1.00 90.94 187 TYR A N 1
ATOM 1414 C CA . TYR A 1 187 ? -37.683 11.536 10.004 1.00 90.94 187 TYR A CA 1
ATOM 1415 C C . TYR A 1 187 ? -38.647 10.553 9.337 1.00 90.94 187 TYR A C 1
ATOM 1417 O O . TYR A 1 187 ? -39.000 9.537 9.940 1.00 90.94 187 TYR A O 1
ATOM 1425 N N . PHE A 1 188 ? -39.033 10.838 8.092 1.00 92.38 188 PHE A N 1
ATOM 1426 C CA . PHE A 1 188 ? -39.984 10.024 7.334 1.00 92.38 188 PHE A CA 1
ATOM 1427 C C . PHE A 1 188 ? -39.382 9.476 6.045 1.00 92.38 188 PHE A C 1
ATOM 1429 O O . PHE A 1 188 ? -38.643 10.167 5.338 1.00 92.38 188 PHE A O 1
ATOM 1436 N N . CYS A 1 189 ? -39.734 8.234 5.708 1.00 91.50 189 CYS A N 1
ATOM 1437 C CA . CYS A 1 189 ? -39.283 7.589 4.476 1.00 91.50 189 CYS A CA 1
ATOM 1438 C C . CYS A 1 189 ? -40.062 8.050 3.234 1.00 91.50 189 CYS A C 1
ATOM 1440 O O . CYS A 1 189 ? -39.575 7.904 2.116 1.00 91.50 189 CYS A O 1
ATOM 1442 N N . SER A 1 190 ? -41.273 8.592 3.406 1.00 92.12 190 SER A N 1
ATOM 1443 C CA . SER A 1 190 ? -42.148 9.002 2.304 1.00 92.12 190 SER A CA 1
ATOM 1444 C C . SER A 1 190 ? -43.172 10.054 2.732 1.00 92.12 190 SER A C 1
ATOM 1446 O O . SER A 1 190 ? -43.464 10.212 3.920 1.00 92.12 190 SER A O 1
ATOM 1448 N N . LYS A 1 191 ? -43.790 10.708 1.741 1.00 92.88 191 LYS A N 1
ATOM 1449 C CA . LYS A 1 191 ? -44.911 11.639 1.937 1.00 92.88 191 LYS A CA 1
ATOM 1450 C C . LYS A 1 191 ? -46.076 11.015 2.714 1.00 92.88 191 LYS A C 1
ATOM 1452 O O . LYS A 1 191 ? -46.684 11.675 3.547 1.00 92.88 191 LYS A O 1
ATOM 1457 N N . LEU A 1 192 ? -46.360 9.735 2.465 1.00 90.88 192 LEU A N 1
ATOM 1458 C CA . LEU A 1 192 ? -47.442 8.998 3.124 1.00 90.88 192 LEU A CA 1
ATOM 1459 C C . LEU A 1 192 ? -47.203 8.872 4.632 1.00 90.88 192 LEU A C 1
ATOM 1461 O O . LEU A 1 192 ? -48.117 9.122 5.412 1.00 90.88 192 LEU A O 1
ATOM 1465 N N . CYS A 1 193 ? -45.976 8.535 5.044 1.00 90.00 193 CYS A N 1
ATOM 1466 C CA . CYS A 1 193 ? -45.622 8.449 6.462 1.00 90.00 193 CYS A CA 1
ATOM 1467 C C . CYS A 1 193 ? -45.732 9.811 7.157 1.00 90.00 193 CYS A C 1
ATOM 1469 O O . CYS A 1 193 ? -46.241 9.892 8.270 1.00 90.00 193 CYS A O 1
ATOM 1471 N N . GLU A 1 194 ? -45.311 10.887 6.492 1.00 91.81 194 GLU A N 1
ATOM 1472 C CA . GLU A 1 194 ? -45.429 12.240 7.040 1.00 91.81 194 GLU A CA 1
ATOM 1473 C C . GLU A 1 194 ? -46.896 12.651 7.244 1.00 91.81 194 GLU A C 1
ATOM 1475 O O . GLU A 1 194 ? -47.271 13.143 8.310 1.00 91.81 194 GLU A O 1
ATOM 1480 N N . GLU A 1 195 ? -47.742 12.452 6.230 1.00 91.38 195 GLU A N 1
ATOM 1481 C CA . GLU A 1 195 ? -49.161 12.806 6.300 1.00 91.38 195 GLU A CA 1
ATOM 1482 C C . GLU A 1 195 ? -49.910 11.968 7.341 1.00 91.38 195 GLU A C 1
ATOM 1484 O O . GLU A 1 195 ? -50.737 12.498 8.085 1.00 91.38 195 GLU A O 1
ATOM 1489 N N . GLU A 1 196 ? -49.603 10.674 7.435 1.00 90.06 196 GLU A N 1
ATOM 1490 C CA . GLU A 1 196 ? -50.182 9.774 8.433 1.00 90.06 196 GLU A CA 1
ATOM 1491 C C . GLU A 1 196 ? -49.766 10.166 9.857 1.00 90.06 196 GLU A C 1
ATOM 1493 O O . GLU A 1 196 ? -50.595 10.199 10.771 1.00 90.06 196 GLU A O 1
ATOM 1498 N N . PHE A 1 197 ? -48.501 10.552 10.041 1.00 90.31 197 PHE A N 1
ATOM 1499 C CA . PHE A 1 197 ? -48.017 11.056 11.318 1.00 90.31 197 PHE A CA 1
ATOM 1500 C C . PHE A 1 197 ? -48.703 12.371 11.712 1.00 90.31 197 PHE A C 1
ATOM 1502 O O . PHE A 1 197 ? -49.129 12.517 12.856 1.00 90.31 197 PHE A O 1
ATOM 1509 N N . LYS A 1 198 ? -48.874 13.314 10.773 1.00 88.81 198 LYS A N 1
ATOM 1510 C CA . LYS A 1 198 ? -49.566 14.596 11.017 1.00 88.81 198 LYS A CA 1
ATOM 1511 C C . LYS A 1 198 ? -51.024 14.413 11.440 1.00 88.81 198 LYS A C 1
ATOM 1513 O O . LYS A 1 198 ? -51.523 15.210 12.231 1.00 88.81 198 LYS A O 1
ATOM 1518 N N . LYS A 1 199 ? -51.701 13.370 10.946 1.00 90.56 199 LYS A N 1
ATOM 1519 C CA . LYS A 1 199 ? -53.090 13.063 11.323 1.00 90.56 199 LYS A CA 1
ATOM 1520 C C . LYS A 1 199 ? -53.216 12.585 12.769 1.00 90.56 199 LYS A C 1
ATOM 1522 O O . LYS A 1 199 ? -54.187 12.944 13.424 1.00 90.56 199 LYS A O 1
ATOM 1527 N N . ASN A 1 200 ? -52.277 11.773 13.264 1.00 86.75 200 ASN A N 1
ATOM 1528 C CA . ASN A 1 200 ? -52.335 11.204 14.618 1.00 86.75 200 ASN A CA 1
ATOM 1529 C C . ASN A 1 200 ? -50.941 11.025 15.256 1.00 86.75 200 ASN A C 1
ATOM 1531 O O . ASN A 1 200 ? -50.494 9.893 15.469 1.00 86.75 200 ASN A O 1
ATOM 1535 N N . PRO A 1 201 ? -50.260 12.115 15.647 1.00 84.75 201 PRO A N 1
ATOM 1536 C CA . PRO A 1 201 ? -48.874 12.048 16.118 1.00 84.75 201 PRO A CA 1
ATOM 1537 C C . PRO A 1 201 ? -48.724 11.280 17.444 1.00 84.75 201 PRO A C 1
ATOM 1539 O O . PRO A 1 201 ? -47.810 10.470 17.599 1.00 84.75 201 PRO A O 1
ATOM 1542 N N . LYS A 1 202 ? -49.690 11.412 18.366 1.00 84.44 202 LYS A N 1
ATOM 1543 C CA . LYS A 1 202 ? -49.711 10.702 19.665 1.00 84.44 202 LYS A CA 1
ATOM 1544 C C . LYS A 1 202 ? -49.772 9.172 19.555 1.00 84.44 202 LYS A C 1
ATOM 1546 O O . LYS A 1 202 ? -49.518 8.477 20.532 1.00 84.44 202 LYS A O 1
ATOM 1551 N N . ARG A 1 203 ? -50.155 8.629 18.394 1.00 84.69 203 ARG A N 1
ATOM 1552 C CA . ARG A 1 203 ? -50.241 7.176 18.169 1.00 84.69 203 ARG A CA 1
ATOM 1553 C C . ARG A 1 203 ? -48.870 6.551 17.914 1.00 84.69 203 ARG A C 1
ATOM 1555 O O . ARG A 1 203 ? -48.669 5.380 18.230 1.00 84.69 203 ARG A O 1
ATOM 1562 N N . TYR A 1 204 ? -47.965 7.323 17.320 1.00 79.62 204 TYR A N 1
ATOM 1563 C CA . TYR A 1 204 ? -46.688 6.839 16.799 1.00 79.62 204 TYR A CA 1
ATOM 1564 C C . TYR A 1 204 ? -45.494 7.282 17.651 1.00 79.62 204 TYR A C 1
ATOM 1566 O O . TYR A 1 204 ? -44.425 6.683 17.556 1.00 79.62 204 TYR A O 1
ATOM 1574 N N . VAL A 1 205 ? -45.679 8.280 18.518 1.00 73.94 205 VAL A N 1
ATOM 1575 C CA . VAL A 1 205 ? -44.691 8.692 19.520 1.00 73.94 205 VAL A CA 1
ATOM 1576 C C . VAL A 1 205 ? -45.123 8.151 20.883 1.00 73.94 205 VAL A C 1
ATOM 1578 O O . VAL A 1 205 ? -46.171 8.533 21.398 1.00 73.94 205 VAL A O 1
ATOM 1581 N N . LYS A 1 206 ? -44.333 7.229 21.436 1.00 61.97 206 LYS A N 1
ATOM 1582 C CA . LYS A 1 206 ? -44.403 6.762 22.827 1.00 61.97 206 LYS A CA 1
ATOM 1583 C C . LYS A 1 206 ? -43.092 7.076 23.534 1.00 61.97 206 LYS A C 1
ATOM 1585 O O . LYS A 1 206 ? -42.043 7.079 22.846 1.00 61.97 206 LYS A O 1
#

Foldseek 3Di:
DCVQVVPPDDDPPDALVVLLVVQVVCVVVVDQDEDEEQQPRNQSNQQSHNFREHACHPDPSNVVRGPYYHVHNDPLVVQLVVQLVVVLVVLVVVLVCLVVVVCVVVVCQCVCVPVVVVRHQDVVNVVVSVVVSVVVSVVSNVVSVPDDRDRDPPPSQDAFDALLQPRDGHRPVQFPDWDDDPNDIHTHNDPVSVVVCVVPVVVRDD

Radius of gyration: 29.22 Å; chains: 1; bounding box: 80×37×70 Å

Sequence (206 aa):
VARELDIDNYFARTLPSQKAEIIRVLRGSGNKVAMVGDGVNDAPALATADVGIAIGAGTDIAIETADIILVRNDPRDVVKVIDISRKTYSKMVQNLWWAAGYNMVTIPLAVGALSWLGLSLPPAVGATIMSLSTIIVAFNSQTLRKYEPKALKMTVRKPLVTDPVCKMKIDPDMAYSKIEYEGKTIYFCSKLCEEEFKKNPKRYVK

Secondary structure (DSSP, 8-state):
-TTTTT-S----S--HHHHHHHHHHHHHTT---EEEE-SSSSHHHHHHSSEEEEES--SHHHHHH-SEEESSS-THHHHHHHHHHHHHHHHHHHHHHHHHHHHHHHHHHHTTTTGGGT----HHHHHHHHHHHHHHHHHHHHGGGG-PPPPP----PPPPEE-TTT--EE-TTS-SEEEEETTEEEEESSHHHHHHHHH-HHHH--

pLDDT: mean 87.37, std 8.12, range [50.47, 96.38]